Protein AF-A0A3M1Q5S5-F1 (afdb_monomer_lite)

Radius of gyration: 23.35 Å; chains: 1; bounding box: 56×39×76 Å

Secondary structure (DSSP, 8-state):
------------------------------HHHHHHHHHHHHHHHHHHHHHHHHHHHHHHHHHHHT-HHHHHHHHHHHHHHHHHHHHHHHHHHHHHHHHHHHHHHHHHHHHHHH-SPPPPHHHHHHHHHHHHHHHHHHHHHHHHHHHHHHHHHTTT--SHHHHHHHHHHHHHHHHHHHHHHHHHHHHHHHHHHHHHHT------

Structure (mmCIF, N/CA/C/O backbone):
data_AF-A0A3M1Q5S5-F1
#
_entry.id   AF-A0A3M1Q5S5-F1
#
loop_
_atom_site.group_PDB
_atom_site.id
_atom_site.type_symbol
_atom_site.label_atom_id
_atom_site.label_alt_id
_atom_site.label_comp_id
_atom_site.label_asym_id
_atom_site.label_entity_id
_atom_site.label_seq_id
_atom_site.pdbx_PDB_ins_code
_atom_site.Cartn_x
_atom_site.Cartn_y
_atom_site.Cartn_z
_atom_site.occupancy
_atom_site.B_iso_or_equiv
_atom_site.auth_seq_id
_atom_site.auth_comp_id
_atom_site.auth_asym_id
_atom_site.auth_atom_id
_atom_site.pdbx_PDB_model_num
ATOM 1 N N . MET A 1 1 ? 27.192 18.415 33.481 1.00 43.31 1 MET A N 1
ATOM 2 C CA . MET A 1 1 ? 26.123 18.750 32.516 1.00 43.31 1 MET A CA 1
ATOM 3 C C . MET A 1 1 ? 26.363 17.913 31.273 1.00 43.31 1 MET A C 1
ATOM 5 O O . MET A 1 1 ? 27.259 18.206 30.498 1.00 43.31 1 MET A O 1
ATOM 9 N N . ASN A 1 2 ? 25.631 16.804 31.194 1.00 36.41 2 ASN A N 1
ATOM 10 C CA . ASN A 1 2 ? 25.639 15.807 30.116 1.00 36.41 2 ASN A CA 1
ATOM 11 C C . ASN A 1 2 ? 24.568 16.258 29.087 1.00 36.41 2 ASN A C 1
ATOM 13 O O . ASN A 1 2 ? 23.608 16.900 29.499 1.00 36.41 2 ASN A O 1
ATOM 17 N N . ARG A 1 3 ? 24.595 15.980 27.779 1.00 43.03 3 ARG A N 1
ATOM 18 C CA . ARG A 1 3 ? 24.809 14.700 27.091 1.00 43.03 3 ARG A CA 1
ATOM 19 C C . ARG A 1 3 ? 25.170 14.964 25.618 1.00 43.03 3 ARG A C 1
ATOM 21 O O . ARG A 1 3 ? 24.458 15.693 24.936 1.00 43.03 3 ARG A O 1
ATOM 28 N N . VAL A 1 4 ? 26.227 14.315 25.134 1.00 43.91 4 VAL A N 1
ATOM 29 C CA . VAL A 1 4 ? 26.505 14.107 23.705 1.00 43.91 4 VAL A CA 1
ATOM 30 C C . VAL A 1 4 ? 25.703 12.875 23.281 1.00 43.91 4 VAL A C 1
ATOM 32 O O . VAL A 1 4 ? 25.905 11.793 23.830 1.00 43.91 4 VAL A O 1
ATOM 35 N N . ALA A 1 5 ? 24.746 13.040 22.368 1.00 47.03 5 ALA A N 1
ATOM 36 C CA . ALA A 1 5 ? 23.944 11.945 21.831 1.00 47.03 5 ALA A CA 1
ATOM 37 C C . ALA A 1 5 ? 24.739 11.225 20.733 1.00 47.03 5 ALA A C 1
ATOM 39 O O . ALA A 1 5 ? 24.749 11.635 19.575 1.00 47.03 5 ALA A O 1
ATOM 40 N N . GLY A 1 6 ? 25.447 10.168 21.132 1.00 39.47 6 GLY A N 1
ATOM 41 C CA . GLY A 1 6 ? 26.058 9.210 20.219 1.00 39.47 6 GLY A CA 1
ATOM 42 C C . GLY A 1 6 ? 24.984 8.351 19.558 1.00 39.47 6 GLY A C 1
ATOM 43 O O . GLY A 1 6 ? 24.231 7.652 20.234 1.00 39.47 6 GLY A O 1
ATOM 44 N N . ILE A 1 7 ? 24.920 8.416 18.231 1.00 48.62 7 ILE A N 1
ATOM 45 C CA . ILE A 1 7 ? 24.102 7.542 17.393 1.00 48.62 7 ILE A CA 1
ATOM 46 C C . ILE A 1 7 ? 24.790 6.173 17.353 1.00 48.62 7 ILE A C 1
ATOM 48 O O . ILE A 1 7 ? 25.788 5.975 16.664 1.00 48.62 7 ILE A O 1
ATOM 52 N N . LEU A 1 8 ? 24.260 5.236 18.134 1.00 39.97 8 LEU A N 1
ATOM 53 C CA . LEU A 1 8 ? 24.602 3.817 18.097 1.00 39.97 8 LEU A CA 1
ATOM 54 C C . LEU A 1 8 ? 23.794 3.157 16.970 1.00 39.97 8 LEU A C 1
ATOM 56 O O . LEU A 1 8 ? 22.654 2.744 17.161 1.00 39.97 8 LEU A O 1
ATOM 60 N N . PHE A 1 9 ? 24.388 3.081 15.779 1.00 41.06 9 PHE A N 1
ATOM 61 C CA . PHE A 1 9 ? 23.931 2.197 14.706 1.00 41.06 9 PHE A CA 1
ATOM 62 C C . PHE A 1 9 ? 24.492 0.797 14.994 1.00 41.06 9 PHE A C 1
ATOM 64 O O . PHE A 1 9 ? 25.661 0.514 14.734 1.00 41.06 9 PHE A O 1
ATOM 71 N N . LEU A 1 10 ? 23.678 -0.071 15.595 1.00 43.38 10 LEU A N 1
ATOM 72 C CA . LEU A 1 10 ? 24.025 -1.476 15.800 1.00 43.38 10 LEU A CA 1
ATOM 73 C C . LEU A 1 10 ? 23.895 -2.220 14.466 1.00 43.38 10 LEU A C 1
ATOM 75 O O . LEU A 1 10 ? 22.801 -2.506 13.987 1.00 43.38 10 LEU A O 1
ATOM 79 N N . ALA A 1 11 ? 25.048 -2.502 13.865 1.00 42.66 11 ALA A N 1
ATOM 80 C CA . ALA A 1 11 ? 25.201 -3.403 12.738 1.00 42.66 11 ALA A CA 1
ATOM 81 C C . ALA A 1 11 ? 24.983 -4.852 13.203 1.00 42.66 11 ALA A C 1
ATOM 83 O O . ALA A 1 11 ? 25.779 -5.391 13.970 1.00 42.66 11 ALA A O 1
ATOM 84 N N . ALA A 1 12 ? 23.921 -5.490 12.715 1.00 40.59 12 ALA A N 1
ATOM 85 C CA . ALA A 1 12 ? 23.757 -6.936 12.790 1.00 40.59 12 ALA A CA 1
ATOM 86 C C . ALA A 1 12 ? 24.280 -7.553 11.485 1.00 40.59 12 ALA A C 1
ATOM 88 O O . ALA A 1 12 ? 23.574 -7.655 10.483 1.00 40.59 12 ALA A O 1
ATOM 89 N N . SER A 1 13 ? 25.560 -7.917 11.497 1.00 41.81 13 SER A N 1
ATOM 90 C CA . SER A 1 13 ? 26.214 -8.682 10.438 1.00 41.81 13 SER A CA 1
ATOM 91 C C . SER A 1 13 ? 25.803 -10.151 10.542 1.00 41.81 13 SER A C 1
ATOM 93 O O . SER A 1 13 ? 26.341 -10.885 11.368 1.00 41.81 13 SER A O 1
ATOM 95 N N . ALA A 1 14 ? 24.870 -10.592 9.699 1.00 43.81 14 ALA A N 1
ATOM 96 C CA . ALA A 1 14 ? 24.623 -12.013 9.475 1.00 43.81 14 ALA A CA 1
ATOM 97 C C . ALA A 1 14 ? 25.415 -12.477 8.244 1.00 43.81 14 ALA A C 1
ATOM 99 O O . ALA A 1 14 ? 25.176 -12.045 7.116 1.00 43.81 14 ALA A O 1
ATOM 100 N N . LEU A 1 15 ? 26.398 -13.338 8.503 1.00 41.81 15 LEU A 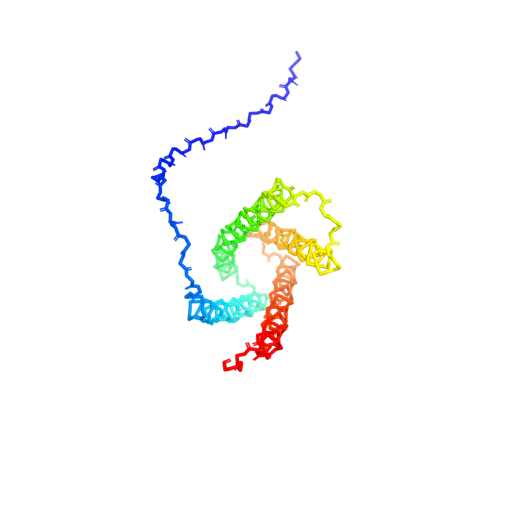N 1
ATOM 101 C CA . LEU A 1 15 ? 27.203 -14.066 7.529 1.00 41.81 15 LEU A CA 1
ATOM 102 C C . LEU A 1 15 ? 26.309 -14.986 6.686 1.00 41.81 15 LEU A C 1
ATOM 104 O O . LEU A 1 15 ? 25.840 -16.011 7.172 1.00 41.81 15 LEU A O 1
ATOM 108 N N . LEU A 1 16 ? 26.126 -14.651 5.409 1.00 38.09 16 LEU A N 1
ATOM 109 C CA . LEU A 1 16 ? 25.663 -15.588 4.387 1.00 38.09 16 LEU A CA 1
ATOM 110 C C . LEU A 1 16 ? 26.763 -15.741 3.338 1.00 38.09 16 LEU A C 1
ATOM 112 O O . LEU A 1 16 ? 26.861 -14.992 2.367 1.00 38.09 16 LEU A O 1
ATOM 116 N N . THR A 1 17 ? 27.621 -16.726 3.583 1.00 46.66 17 THR A N 1
ATOM 117 C CA . THR A 1 17 ? 28.567 -17.275 2.614 1.00 46.66 17 THR A CA 1
ATOM 118 C C . THR A 1 17 ? 27.771 -17.971 1.511 1.00 46.66 17 THR A C 1
ATOM 120 O O . THR A 1 17 ? 27.308 -19.095 1.684 1.00 46.66 17 THR A O 1
ATOM 123 N N . GLY A 1 18 ? 27.577 -17.289 0.383 1.00 35.19 18 GLY A N 1
ATOM 124 C CA . GLY A 1 18 ? 26.966 -17.852 -0.820 1.00 35.19 18 GLY A CA 1
ATOM 125 C C . GLY A 1 18 ? 28.029 -18.271 -1.832 1.00 35.19 18 GLY A C 1
ATOM 126 O O . GLY A 1 18 ? 28.827 -17.444 -2.271 1.00 35.19 18 GLY A O 1
ATOM 127 N N . CYS A 1 19 ? 28.030 -19.553 -2.201 1.00 34.69 19 CYS A N 1
ATOM 128 C CA . CYS A 1 19 ? 28.827 -20.111 -3.290 1.00 34.69 19 CYS A CA 1
ATOM 129 C C . CYS A 1 19 ? 28.591 -19.337 -4.597 1.00 34.69 19 CYS A C 1
ATOM 131 O O . CYS A 1 19 ? 27.457 -19.199 -5.054 1.00 34.69 19 CYS A O 1
ATOM 133 N N . ALA A 1 20 ? 29.671 -18.870 -5.222 1.00 36.00 20 ALA A N 1
ATOM 134 C CA . ALA A 1 20 ? 29.634 -18.338 -6.575 1.00 36.00 20 ALA A CA 1
ATOM 135 C C . ALA A 1 20 ? 29.490 -19.503 -7.565 1.00 36.00 20 ALA A C 1
ATOM 137 O O . ALA A 1 20 ? 30.464 -20.183 -7.879 1.00 36.00 20 ALA A O 1
ATOM 138 N N . ILE A 1 21 ? 28.270 -19.735 -8.048 1.00 40.09 21 ILE A N 1
ATOM 139 C CA . ILE A 1 21 ? 28.027 -20.562 -9.231 1.00 40.09 21 ILE A CA 1
ATOM 140 C C . ILE A 1 21 ? 28.079 -19.621 -10.433 1.00 40.09 21 ILE A C 1
ATOM 142 O O . ILE A 1 21 ? 27.232 -18.743 -10.597 1.00 40.09 21 ILE A O 1
ATOM 146 N N . THR A 1 22 ? 29.103 -19.779 -11.265 1.00 39.88 22 THR A N 1
ATOM 147 C CA . THR A 1 22 ? 29.168 -19.161 -12.589 1.00 39.88 22 THR A CA 1
ATOM 148 C C . THR A 1 22 ? 28.189 -19.891 -13.504 1.00 39.88 22 THR A C 1
ATOM 150 O O . THR A 1 22 ? 28.476 -20.995 -13.961 1.00 39.88 22 THR A O 1
ATOM 153 N N . ILE A 1 23 ? 27.024 -19.293 -13.748 1.00 41.78 23 ILE A N 1
ATOM 154 C CA . ILE A 1 23 ? 26.078 -19.768 -14.760 1.00 41.78 23 ILE A CA 1
ATOM 155 C C . ILE A 1 23 ? 26.438 -19.067 -16.068 1.00 41.78 23 ILE A C 1
ATOM 157 O O . ILE A 1 23 ? 26.310 -17.850 -16.186 1.00 41.78 23 ILE A O 1
ATOM 161 N N . ALA A 1 24 ? 26.962 -19.849 -17.009 1.00 35.88 24 ALA A N 1
ATOM 162 C CA . ALA A 1 24 ? 27.119 -19.454 -18.398 1.00 35.88 24 ALA A CA 1
ATOM 163 C C . ALA A 1 24 ? 25.737 -19.263 -19.045 1.00 35.88 24 ALA A C 1
ATOM 165 O O . ALA A 1 24 ? 24.793 -19.985 -18.718 1.00 35.88 24 ALA A O 1
ATOM 166 N N . ASP A 1 25 ? 25.649 -18.283 -19.944 1.00 41.69 25 ASP A N 1
ATOM 167 C CA . ASP A 1 25 ? 24.451 -17.881 -20.679 1.00 41.69 25 ASP A CA 1
ATOM 168 C C . ASP A 1 25 ? 23.688 -19.074 -21.280 1.00 41.69 25 ASP A C 1
ATOM 170 O O . ASP A 1 25 ? 24.174 -19.759 -22.183 1.00 41.69 25 ASP A O 1
ATOM 174 N N . ALA A 1 26 ? 22.462 -19.290 -20.796 1.00 33.94 26 ALA A N 1
ATOM 175 C CA . ALA A 1 26 ? 21.479 -20.184 -21.397 1.00 33.94 26 ALA A CA 1
ATOM 176 C C . ALA A 1 26 ? 20.340 -19.345 -22.013 1.00 33.94 26 ALA A C 1
ATOM 178 O O . ALA A 1 26 ? 19.840 -18.423 -21.361 1.00 33.94 26 ALA A O 1
ATOM 179 N N . PRO A 1 27 ? 19.903 -19.630 -23.253 1.00 37.78 27 PRO A N 1
ATOM 180 C CA . PRO A 1 27 ? 18.876 -18.841 -23.925 1.00 37.78 27 PRO A CA 1
ATOM 181 C C . PRO A 1 27 ? 17.486 -19.038 -23.294 1.00 37.78 27 PRO A C 1
ATOM 183 O O . PRO A 1 27 ? 17.039 -20.164 -23.089 1.00 37.78 27 PRO A O 1
ATOM 186 N N . ARG A 1 28 ? 16.815 -17.907 -23.021 1.00 49.09 28 ARG A N 1
ATOM 187 C CA . ARG A 1 28 ? 15.363 -17.685 -22.818 1.00 49.09 28 ARG A CA 1
ATOM 188 C C . ARG A 1 28 ? 14.517 -18.933 -22.491 1.00 49.09 28 ARG A C 1
ATOM 190 O O . ARG A 1 28 ? 13.855 -19.497 -23.356 1.00 49.09 28 ARG A O 1
ATOM 197 N N . ALA A 1 29 ? 14.431 -19.253 -21.200 1.00 39.62 29 ALA A N 1
ATOM 198 C CA . ALA A 1 29 ? 13.385 -20.093 -20.600 1.00 39.62 29 ALA A CA 1
ATOM 199 C C . ALA A 1 29 ? 12.505 -19.281 -19.614 1.00 39.62 29 ALA A C 1
ATOM 201 O O . ALA A 1 29 ? 12.125 -19.779 -18.556 1.00 39.62 29 ALA A O 1
ATOM 202 N N . GLY A 1 30 ? 12.236 -18.004 -19.931 1.00 40.41 30 GLY A N 1
ATOM 203 C CA . GLY A 1 30 ? 11.529 -17.049 -19.055 1.00 40.41 30 GLY A CA 1
ATOM 204 C C . GLY A 1 30 ? 9.997 -17.062 -19.151 1.00 40.41 30 GLY A C 1
ATOM 205 O O . GLY A 1 30 ? 9.322 -16.688 -18.200 1.00 40.41 30 GLY A O 1
ATOM 206 N N . ASP A 1 31 ? 9.418 -17.572 -20.242 1.00 51.03 31 ASP A N 1
ATOM 207 C CA . ASP A 1 31 ? 7.994 -17.335 -20.545 1.00 51.03 31 ASP A CA 1
ATOM 208 C C . ASP A 1 31 ? 6.998 -18.043 -19.604 1.00 51.03 31 ASP A C 1
ATOM 210 O O . ASP A 1 31 ? 5.881 -17.571 -19.416 1.00 51.03 31 ASP A O 1
ATOM 214 N N . GLY A 1 32 ? 7.363 -19.182 -19.006 1.00 39.12 32 GLY A N 1
ATOM 215 C CA . GLY A 1 32 ? 6.438 -19.959 -18.169 1.00 39.12 32 GLY A CA 1
ATOM 216 C C . GLY A 1 32 ? 6.407 -19.535 -16.699 1.00 39.12 32 GLY A C 1
ATOM 217 O O . GLY A 1 32 ? 5.357 -19.598 -16.066 1.00 39.12 32 GLY A O 1
ATOM 218 N N . ARG A 1 33 ? 7.552 -19.112 -16.147 1.00 43.44 33 ARG A N 1
ATOM 219 C CA . ARG A 1 33 ? 7.674 -18.757 -14.722 1.00 43.44 33 ARG A CA 1
ATOM 220 C C . ARG A 1 33 ? 7.099 -17.373 -14.435 1.00 43.44 33 ARG A C 1
ATOM 222 O O . ARG A 1 33 ? 6.275 -17.274 -13.537 1.00 43.44 33 ARG A O 1
ATOM 229 N N . GLU A 1 34 ? 7.400 -16.378 -15.271 1.00 48.62 34 GLU A N 1
ATOM 230 C CA . GLU A 1 34 ? 6.858 -15.012 -15.143 1.00 48.62 34 GLU A CA 1
ATOM 231 C C . GLU A 1 34 ? 5.323 -14.965 -15.221 1.00 48.62 34 GLU A C 1
ATOM 233 O O . GLU A 1 34 ? 4.682 -14.151 -14.562 1.00 48.62 34 GLU A O 1
ATOM 238 N N . VAL A 1 35 ? 4.705 -15.847 -16.019 1.00 47.41 35 VAL A N 1
ATOM 239 C CA . VAL A 1 35 ? 3.239 -15.931 -16.145 1.00 47.41 35 VAL A CA 1
ATOM 240 C C . VAL A 1 35 ? 2.604 -16.542 -14.895 1.00 47.41 35 VAL A C 1
ATOM 242 O O . VAL A 1 35 ? 1.522 -16.117 -14.493 1.00 47.41 35 VAL A O 1
ATOM 245 N N . VAL A 1 36 ? 3.253 -17.535 -14.281 1.00 47.69 36 VAL A N 1
ATOM 246 C CA . VAL A 1 36 ? 2.768 -18.160 -13.042 1.00 47.69 36 VAL A CA 1
ATOM 247 C C . VAL A 1 36 ? 2.931 -17.206 -11.858 1.00 47.69 36 VAL A C 1
ATOM 249 O O . VAL A 1 36 ? 1.996 -17.105 -11.064 1.00 47.69 36 VAL A O 1
ATOM 252 N N . GLU A 1 37 ? 4.049 -16.480 -11.779 1.00 55.84 37 GLU A N 1
ATOM 253 C CA . GLU A 1 37 ? 4.326 -15.451 -10.760 1.00 55.84 37 GLU A CA 1
ATOM 254 C C . GLU A 1 37 ? 3.273 -14.329 -10.828 1.00 55.84 37 GLU A C 1
ATOM 256 O O . GLU A 1 37 ? 2.536 -14.122 -9.866 1.00 55.84 37 GLU A O 1
ATOM 261 N N . ASN A 1 38 ? 3.014 -13.790 -12.028 1.00 57.41 38 ASN A N 1
ATOM 262 C CA . ASN A 1 38 ? 1.962 -12.790 -12.276 1.00 57.41 38 ASN A CA 1
ATOM 263 C C . ASN A 1 38 ? 0.538 -13.238 -11.882 1.00 57.41 38 ASN A C 1
ATOM 265 O O . ASN A 1 38 ? -0.331 -12.417 -11.580 1.00 57.41 38 ASN A O 1
ATOM 269 N N . ILE A 1 39 ? 0.225 -14.536 -11.982 1.00 39.53 39 ILE A N 1
ATOM 270 C CA . ILE A 1 39 ? -1.095 -15.063 -11.590 1.00 39.53 39 ILE A CA 1
ATOM 271 C C . ILE A 1 39 ? -1.211 -15.156 -10.066 1.00 39.53 39 ILE A C 1
ATOM 273 O O . ILE A 1 39 ? -2.309 -14.949 -9.543 1.00 39.53 39 ILE A O 1
ATOM 277 N N . HIS A 1 40 ? -0.114 -15.476 -9.376 1.00 51.66 40 HIS A N 1
ATOM 278 C CA . HIS A 1 40 ? -0.086 -15.548 -7.917 1.00 51.66 40 HIS A CA 1
ATOM 279 C C . HIS A 1 40 ? -0.185 -14.146 -7.313 1.00 51.66 40 HIS A C 1
ATOM 281 O O . HIS A 1 40 ? -1.120 -13.913 -6.554 1.00 51.66 40 HIS A O 1
ATOM 287 N N . GLU A 1 41 ? 0.622 -13.193 -7.786 1.00 62.81 41 GLU A N 1
ATOM 288 C CA . GLU A 1 41 ? 0.581 -11.783 -7.356 1.00 62.81 41 GLU A CA 1
ATOM 289 C C . GLU A 1 41 ? -0.835 -11.194 -7.479 1.00 62.81 41 GLU A C 1
ATOM 291 O O . GLU A 1 41 ? -1.438 -10.753 -6.508 1.00 62.81 41 GLU A O 1
ATOM 296 N N . ARG A 1 42 ? -1.485 -11.344 -8.642 1.00 59.69 42 ARG A N 1
ATOM 297 C CA . ARG A 1 42 ? -2.861 -10.842 -8.843 1.00 59.69 42 ARG A CA 1
ATOM 298 C C . ARG A 1 42 ? -3.910 -11.481 -7.945 1.00 59.69 42 ARG A C 1
ATOM 300 O O . ARG A 1 42 ? -4.970 -10.883 -7.713 1.00 59.69 42 ARG A O 1
ATOM 307 N N . ARG A 1 43 ? -3.707 -12.750 -7.586 1.00 56.34 43 ARG A N 1
ATOM 308 C CA . ARG A 1 43 ? -4.624 -13.477 -6.710 1.00 56.34 43 ARG A CA 1
ATOM 309 C C . ARG A 1 43 ? -4.462 -12.962 -5.287 1.00 56.34 43 ARG A C 1
ATOM 311 O O . ARG A 1 43 ? -5.487 -12.755 -4.637 1.00 56.34 43 ARG A O 1
ATOM 318 N N . ASP A 1 44 ? -3.233 -12.713 -4.866 1.00 73.12 44 ASP A N 1
ATOM 319 C CA . ASP A 1 44 ? -2.898 -12.195 -3.545 1.00 73.12 44 ASP A CA 1
ATOM 320 C C . ASP A 1 44 ? -3.412 -10.749 -3.379 1.00 73.12 44 ASP A C 1
ATOM 322 O O . ASP A 1 44 ? -4.199 -10.509 -2.461 1.00 73.12 44 ASP A O 1
ATOM 326 N N . ASP A 1 45 ? -3.242 -9.868 -4.378 1.00 76.12 45 ASP A N 1
ATOM 327 C CA . ASP A 1 45 ? -3.817 -8.503 -4.377 1.00 76.12 45 ASP A CA 1
ATOM 328 C C . ASP A 1 45 ? -5.342 -8.493 -4.147 1.00 76.12 45 ASP A C 1
ATOM 330 O O . ASP A 1 45 ? -5.930 -7.635 -3.474 1.00 76.12 45 ASP A O 1
ATOM 334 N N . ALA A 1 46 ? -6.044 -9.449 -4.768 1.00 82.44 46 ALA A N 1
ATOM 335 C CA . ALA A 1 46 ? -7.491 -9.563 -4.634 1.00 82.44 46 ALA A CA 1
ATOM 336 C C . ALA A 1 46 ? -7.889 -10.010 -3.219 1.00 82.44 46 ALA A C 1
ATOM 338 O O . ALA A 1 46 ? -8.918 -9.555 -2.701 1.00 82.44 46 ALA A O 1
ATOM 339 N N . TRP A 1 47 ? -7.083 -10.874 -2.598 1.00 86.56 47 TRP A N 1
ATOM 340 C CA . TRP A 1 47 ? -7.253 -11.282 -1.208 1.00 86.56 47 TRP A CA 1
ATOM 341 C C . TRP A 1 47 ? -6.993 -10.130 -0.242 1.00 86.56 47 TRP A C 1
ATOM 343 O O . TRP A 1 47 ? -7.796 -9.954 0.681 1.00 86.56 47 TRP A O 1
ATOM 353 N N . ASP A 1 48 ? -5.974 -9.304 -0.473 1.00 89.06 48 ASP A N 1
ATOM 354 C CA . ASP A 1 48 ? -5.672 -8.150 0.379 1.00 89.06 48 ASP A CA 1
ATOM 355 C C . ASP A 1 48 ? -6.771 -7.096 0.340 1.00 89.06 48 ASP A C 1
ATOM 357 O O . ASP A 1 48 ? -7.289 -6.683 1.384 1.00 89.06 48 ASP A O 1
ATOM 361 N N . ILE A 1 49 ? -7.255 -6.747 -0.855 1.00 91.94 49 ILE A N 1
ATOM 362 C CA . ILE A 1 49 ? -8.402 -5.844 -0.992 1.00 91.94 49 ILE A CA 1
ATOM 363 C C . ILE A 1 49 ? -9.629 -6.423 -0.271 1.00 91.94 49 ILE A C 1
ATOM 365 O O . ILE A 1 49 ? -10.325 -5.698 0.452 1.00 91.94 49 ILE A O 1
ATOM 369 N N . ALA A 1 50 ? -9.923 -7.715 -0.448 1.00 94.31 50 ALA A N 1
ATOM 370 C CA . ALA A 1 50 ? -11.057 -8.365 0.210 1.00 94.31 50 ALA A CA 1
ATOM 371 C C . ALA A 1 50 ? -10.917 -8.351 1.742 1.00 94.31 50 ALA A C 1
ATOM 373 O O . ALA A 1 50 ? -11.887 -8.056 2.453 1.00 94.31 50 ALA A O 1
ATOM 374 N N . ARG A 1 51 ? -9.709 -8.601 2.255 1.00 94.50 51 ARG A N 1
ATOM 375 C CA . ARG A 1 51 ? -9.386 -8.546 3.682 1.00 94.50 51 ARG A CA 1
ATOM 376 C C . ARG A 1 51 ? -9.567 -7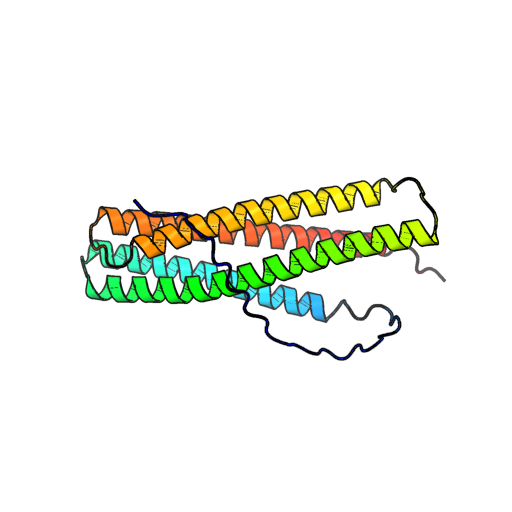.140 4.245 1.00 94.50 51 ARG A C 1
ATOM 378 O O . ARG A 1 51 ? -10.240 -6.986 5.263 1.00 94.50 51 ARG A O 1
ATOM 385 N N . LEU A 1 52 ? -9.083 -6.107 3.560 1.00 95.62 52 LEU A N 1
ATOM 386 C CA . LEU A 1 52 ? -9.284 -4.715 3.972 1.00 95.62 52 LEU A CA 1
ATOM 387 C C . LEU A 1 52 ? -10.771 -4.319 3.986 1.00 95.62 52 LEU A C 1
ATOM 389 O O . LEU A 1 52 ? -11.226 -3.646 4.915 1.00 95.62 52 LEU A O 1
ATOM 393 N N . HIS A 1 53 ? -11.574 -4.779 3.015 1.00 97.50 53 HIS A N 1
ATOM 394 C CA . HIS A 1 53 ? -13.033 -4.576 3.046 1.00 97.50 53 HIS A CA 1
ATOM 395 C C . HIS A 1 53 ? -13.688 -5.250 4.251 1.00 97.50 53 HIS A C 1
ATOM 397 O O . HIS A 1 53 ? -14.585 -4.657 4.861 1.00 97.50 53 HIS A O 1
ATOM 403 N N . ARG A 1 54 ? -13.237 -6.456 4.617 1.00 97.44 54 ARG A N 1
ATOM 404 C CA . ARG A 1 54 ? -13.703 -7.160 5.819 1.00 97.44 54 ARG A CA 1
ATOM 405 C C . ARG A 1 54 ? -13.368 -6.371 7.086 1.00 97.44 54 ARG A C 1
ATOM 407 O O . ARG A 1 54 ? -14.290 -6.087 7.852 1.00 97.44 54 ARG A O 1
ATOM 414 N N . ILE A 1 55 ? -12.113 -5.945 7.251 1.00 97.31 55 ILE A N 1
ATOM 415 C CA . ILE A 1 55 ? -11.655 -5.114 8.382 1.00 97.31 55 ILE A CA 1
ATOM 416 C C . ILE A 1 55 ? -12.504 -3.844 8.486 1.00 97.31 55 ILE A C 1
ATOM 418 O O . ILE A 1 55 ? -13.043 -3.516 9.547 1.00 97.31 55 ILE A O 1
ATOM 422 N N . ARG A 1 56 ? -12.721 -3.152 7.362 1.00 97.88 56 ARG A N 1
ATOM 423 C CA . ARG A 1 56 ? -13.585 -1.966 7.309 1.00 97.88 56 ARG A CA 1
ATOM 424 C C . ARG A 1 56 ? -15.012 -2.268 7.770 1.00 97.88 56 ARG A C 1
ATOM 426 O O . ARG A 1 56 ? -15.605 -1.476 8.507 1.00 97.88 56 ARG A O 1
ATOM 433 N N . GLY A 1 57 ? -15.581 -3.387 7.324 1.00 97.81 57 GLY A N 1
ATOM 434 C CA . GLY A 1 57 ? -16.908 -3.843 7.733 1.00 97.81 57 GLY A CA 1
ATOM 435 C C . GLY A 1 57 ? -16.988 -4.113 9.237 1.00 97.81 57 GLY A C 1
ATOM 436 O O . GLY A 1 57 ? -17.913 -3.639 9.898 1.00 97.81 57 GLY A O 1
ATOM 437 N N . GLN A 1 58 ? -15.988 -4.796 9.796 1.00 97.50 58 GLN A N 1
ATOM 438 C CA . GLN A 1 58 ? -15.903 -5.074 11.229 1.00 97.50 58 GLN A CA 1
ATOM 439 C C . GLN A 1 58 ? -15.758 -3.786 12.054 1.00 97.50 58 GLN A C 1
ATOM 441 O O . GLN A 1 58 ? -16.447 -3.651 13.063 1.00 97.50 58 GLN A O 1
ATOM 446 N N . LEU A 1 59 ? -14.954 -2.809 11.611 1.00 97.31 59 LEU A N 1
ATOM 447 C CA . LEU A 1 59 ? -14.839 -1.500 12.270 1.00 97.31 59 LEU A CA 1
ATOM 448 C C . LEU A 1 59 ? -16.175 -0.747 12.290 1.00 97.31 59 LEU A C 1
ATOM 450 O O . LEU A 1 59 ? -16.537 -0.153 13.305 1.00 97.31 59 LEU A O 1
ATOM 454 N N . ARG A 1 60 ? -16.935 -0.777 11.187 1.00 97.56 60 ARG A N 1
ATOM 455 C CA . ARG A 1 60 ? -18.278 -0.170 11.125 1.00 97.56 60 ARG A CA 1
ATOM 456 C C . ARG A 1 60 ? -19.262 -0.870 12.060 1.00 97.56 60 ARG A C 1
ATOM 458 O O . ARG A 1 60 ? -20.036 -0.192 12.730 1.00 97.56 60 ARG A O 1
ATOM 465 N N . ALA A 1 61 ? -19.204 -2.198 12.137 1.00 96.38 61 ALA A N 1
ATOM 466 C CA . ALA A 1 61 ? -20.019 -2.969 13.068 1.00 96.38 61 ALA A CA 1
ATOM 467 C C . ALA A 1 61 ? -19.665 -2.640 14.529 1.00 96.38 61 ALA A C 1
ATOM 469 O O . ALA A 1 61 ? -20.561 -2.323 15.305 1.00 96.38 61 ALA A O 1
ATOM 470 N N . ALA A 1 62 ? -18.374 -2.622 14.881 1.00 95.06 62 ALA A N 1
ATOM 471 C CA . ALA A 1 62 ? -17.898 -2.263 16.219 1.00 95.06 62 ALA A CA 1
ATOM 472 C C . ALA A 1 62 ? -18.254 -0.814 16.594 1.00 95.06 62 ALA A C 1
ATOM 474 O O . ALA A 1 62 ? -18.614 -0.535 17.736 1.00 95.06 62 ALA A O 1
ATOM 475 N N . LEU A 1 63 ? -18.222 0.111 15.627 1.00 95.00 63 LEU A N 1
ATOM 476 C CA . LEU A 1 63 ? -18.679 1.486 15.823 1.00 95.00 63 LEU A CA 1
ATOM 477 C C . LEU A 1 63 ? -20.172 1.555 16.176 1.00 95.00 63 LEU A C 1
ATOM 479 O O . LEU A 1 63 ? -20.560 2.359 17.024 1.00 95.00 63 LEU A O 1
ATOM 483 N N . ALA A 1 64 ? -21.000 0.744 15.513 1.00 96.56 64 ALA A N 1
ATOM 484 C CA . ALA A 1 64 ? -22.439 0.702 15.746 1.00 96.56 64 ALA A CA 1
ATOM 485 C C . ALA A 1 64 ? -22.784 0.040 17.089 1.00 96.56 64 ALA A C 1
ATOM 487 O O . ALA A 1 64 ? -23.620 0.561 17.824 1.00 96.56 64 ALA A O 1
ATOM 488 N N . SER A 1 65 ? -22.114 -1.067 17.431 1.00 95.50 65 SER A N 1
ATOM 489 C CA . SER A 1 65 ? -22.370 -1.827 18.660 1.00 95.50 65 SER A CA 1
ATOM 490 C C . SER A 1 65 ? -21.632 -1.303 19.896 1.00 95.50 65 SER A C 1
ATOM 492 O O . SER A 1 65 ? -21.967 -1.705 21.005 1.00 95.50 65 SER A O 1
ATOM 494 N N . ARG A 1 66 ? -20.642 -0.412 19.728 1.00 92.88 66 ARG A N 1
ATOM 495 C CA . ARG A 1 66 ? -19.727 0.064 20.790 1.00 92.88 66 ARG A CA 1
ATOM 496 C C . ARG A 1 66 ? -18.984 -1.072 21.510 1.00 92.88 66 ARG A C 1
ATOM 498 O O . ARG A 1 66 ? -18.680 -0.971 22.695 1.00 92.88 66 ARG A O 1
ATOM 505 N N . ASP A 1 67 ? -18.684 -2.143 20.787 1.00 94.06 67 ASP A N 1
ATOM 506 C CA . ASP A 1 67 ? -18.045 -3.342 21.329 1.00 94.06 67 ASP A CA 1
ATOM 507 C C . ASP A 1 67 ? -16.516 -3.186 21.378 1.00 94.06 67 ASP A C 1
ATOM 509 O O . ASP A 1 67 ? -15.824 -3.274 20.360 1.00 94.06 67 ASP A O 1
ATOM 513 N N . ALA A 1 68 ? -15.990 -2.931 22.578 1.00 91.62 68 ALA A N 1
ATOM 514 C CA . ALA A 1 68 ? -14.559 -2.740 22.805 1.00 91.62 68 ALA A CA 1
ATOM 515 C C . ALA A 1 68 ? -13.745 -4.038 22.657 1.00 91.62 68 ALA A C 1
ATOM 517 O O . ALA A 1 68 ? -12.607 -3.985 22.192 1.00 91.62 68 ALA A O 1
ATOM 518 N N . ALA A 1 69 ? -14.316 -5.197 23.004 1.00 93.25 69 ALA A N 1
ATOM 519 C CA . ALA A 1 69 ? -13.628 -6.481 22.876 1.00 93.25 69 ALA A CA 1
ATOM 520 C C . ALA A 1 69 ? -13.446 -6.844 21.398 1.00 93.25 69 ALA A C 1
ATOM 522 O O . ALA A 1 69 ? -12.351 -7.202 20.960 1.00 93.25 69 ALA A O 1
ATOM 523 N N . ARG A 1 70 ? -14.499 -6.646 20.597 1.00 94.50 70 ARG A N 1
ATOM 524 C CA . ARG A 1 70 ? -14.422 -6.794 19.142 1.00 94.50 70 ARG A CA 1
ATOM 525 C C . ARG A 1 70 ? -13.419 -5.828 18.524 1.00 94.50 70 ARG A C 1
ATOM 527 O O . ARG A 1 70 ? -12.716 -6.207 17.594 1.00 94.50 70 ARG A O 1
ATOM 534 N N . LEU A 1 71 ? -13.337 -4.600 19.029 1.00 95.38 71 LEU A N 1
ATOM 535 C CA . LEU A 1 71 ? -12.372 -3.620 18.543 1.00 95.38 71 LEU A CA 1
ATOM 536 C C . LEU A 1 71 ? -10.921 -4.059 18.783 1.00 95.38 71 LEU A C 1
ATOM 538 O O . LEU A 1 71 ? -10.111 -3.930 17.873 1.00 95.38 71 LEU A O 1
ATOM 542 N N . ALA A 1 72 ? -10.611 -4.635 19.946 1.00 95.00 72 ALA A N 1
ATOM 543 C CA . ALA A 1 72 ? -9.279 -5.172 20.231 1.00 95.00 72 ALA A CA 1
ATOM 544 C C . ALA A 1 72 ? -8.908 -6.337 19.294 1.00 95.00 72 ALA A C 1
ATOM 546 O O . ALA A 1 72 ? -7.783 -6.405 18.804 1.00 95.00 72 ALA A O 1
ATOM 547 N N . ALA A 1 73 ? -9.865 -7.219 18.982 1.00 96.50 73 ALA A N 1
ATOM 548 C CA . ALA A 1 73 ? -9.652 -8.291 18.009 1.00 96.50 73 ALA A CA 1
ATOM 549 C C . ALA A 1 73 ? -9.379 -7.745 16.594 1.00 96.50 73 ALA A C 1
ATOM 551 O O . ALA A 1 73 ? -8.502 -8.250 15.897 1.00 96.50 73 ALA A O 1
ATOM 552 N N . ILE A 1 74 ? -10.095 -6.690 16.184 1.00 96.75 74 ILE A N 1
ATOM 553 C CA . ILE A 1 74 ? -9.855 -6.010 14.903 1.00 96.75 74 ILE A CA 1
ATOM 554 C C . ILE A 1 74 ? -8.473 -5.345 14.889 1.00 96.75 74 ILE A C 1
ATOM 556 O O . ILE A 1 74 ? -7.765 -5.448 13.892 1.00 96.75 74 ILE A O 1
ATOM 560 N N . ASP A 1 75 ? -8.075 -4.686 15.980 1.00 96.62 75 ASP A N 1
ATOM 561 C CA . ASP A 1 75 ? -6.760 -4.044 16.093 1.00 96.62 75 ASP A CA 1
ATOM 562 C C . ASP A 1 75 ? -5.620 -5.067 15.945 1.00 96.62 75 ASP A C 1
ATOM 564 O O . ASP A 1 75 ? -4.633 -4.781 15.266 1.00 96.62 75 ASP A O 1
ATOM 568 N N . HIS A 1 76 ? -5.783 -6.273 16.498 1.00 95.75 76 HIS A N 1
ATOM 569 C CA . HIS A 1 76 ? -4.835 -7.374 16.310 1.00 95.75 76 HIS A CA 1
ATOM 570 C C . HIS A 1 76 ? -4.837 -7.919 14.870 1.00 95.75 76 HIS A C 1
ATOM 572 O O . HIS A 1 76 ? -3.782 -8.201 14.306 1.00 95.75 76 HIS A O 1
ATOM 578 N N . GLU A 1 77 ? -6.008 -8.031 14.230 1.00 95.56 77 GLU A N 1
ATOM 579 C CA . GLU A 1 77 ? -6.101 -8.435 12.819 1.00 95.56 77 GLU A CA 1
ATOM 580 C C . GLU A 1 77 ? -5.386 -7.438 11.889 1.00 95.56 77 GLU A C 1
ATOM 582 O O . GLU A 1 77 ? -4.710 -7.864 10.946 1.00 95.56 77 GLU A O 1
ATOM 587 N N . ILE A 1 78 ? -5.514 -6.133 12.168 1.00 94.94 78 ILE A N 1
ATOM 588 C CA . ILE A 1 78 ? -4.808 -5.056 11.459 1.00 94.94 78 ILE A CA 1
ATOM 589 C C . ILE A 1 78 ? -3.298 -5.189 11.659 1.00 94.94 78 ILE A C 1
ATOM 591 O O . ILE A 1 78 ? -2.562 -5.141 10.680 1.00 94.94 78 ILE A O 1
ATOM 595 N N . GLU A 1 79 ? -2.834 -5.395 12.891 1.00 94.06 79 GLU A N 1
ATOM 596 C CA . GLU A 1 79 ? -1.407 -5.564 13.198 1.00 94.06 79 GLU A CA 1
ATOM 597 C C . GLU A 1 79 ? -0.784 -6.730 12.427 1.00 94.06 79 GLU A C 1
ATOM 599 O O . GLU A 1 79 ? 0.259 -6.579 11.790 1.00 94.06 79 GLU A O 1
ATOM 604 N N . LEU A 1 80 ? -1.444 -7.892 12.451 1.00 92.69 80 LEU A N 1
ATOM 605 C CA . LEU A 1 80 ? -0.971 -9.084 11.751 1.00 92.69 80 LEU A CA 1
ATOM 606 C C . LEU A 1 80 ? -0.915 -8.871 10.239 1.00 92.69 80 LEU A C 1
ATOM 608 O O . LEU A 1 80 ? 0.023 -9.337 9.596 1.00 92.69 80 LEU A O 1
ATOM 612 N N . TRP A 1 81 ? -1.910 -8.183 9.672 1.00 91.88 81 TRP A N 1
ATOM 613 C CA . TRP A 1 81 ? -1.906 -7.846 8.250 1.00 91.88 81 TRP A CA 1
ATOM 614 C C . TRP A 1 81 ? -0.769 -6.878 7.910 1.00 91.88 81 TRP A C 1
ATOM 616 O O . TRP A 1 81 ? 0.023 -7.166 7.018 1.00 91.88 81 TRP A O 1
ATOM 626 N N . LEU A 1 82 ? -0.628 -5.793 8.679 1.00 91.12 82 LEU A N 1
ATOM 627 C CA . LEU A 1 82 ? 0.428 -4.802 8.482 1.00 91.12 82 LEU A CA 1
ATOM 628 C C . LEU A 1 82 ? 1.814 -5.432 8.566 1.00 91.12 82 LEU A C 1
ATOM 630 O O . LEU A 1 82 ? 2.660 -5.147 7.730 1.00 91.12 82 LEU A O 1
ATOM 634 N N . ARG A 1 83 ? 2.057 -6.318 9.533 1.00 87.81 83 ARG A N 1
ATOM 635 C CA . ARG A 1 83 ? 3.358 -6.979 9.680 1.00 87.81 83 ARG A CA 1
ATOM 636 C C . ARG A 1 83 ? 3.732 -7.836 8.466 1.00 87.81 83 ARG A C 1
ATOM 638 O O . ARG A 1 83 ? 4.912 -7.890 8.131 1.00 87.81 83 ARG A O 1
ATOM 645 N N . GLY A 1 84 ? 2.754 -8.493 7.839 1.00 85.38 84 GLY A N 1
ATOM 646 C CA . GLY A 1 84 ? 2.956 -9.223 6.585 1.00 85.38 84 GLY A CA 1
ATOM 647 C C . GLY A 1 84 ? 3.313 -8.272 5.446 1.00 85.38 84 GLY A C 1
ATOM 648 O O . GLY A 1 84 ? 4.416 -8.349 4.909 1.00 85.38 84 GLY A O 1
ATOM 649 N N . ALA A 1 85 ? 2.439 -7.295 5.198 1.00 83.06 85 ALA A N 1
ATOM 650 C CA . ALA A 1 85 ? 2.592 -6.325 4.116 1.00 83.06 85 ALA A CA 1
ATOM 651 C C . ALA A 1 85 ? 3.883 -5.486 4.227 1.00 83.06 85 ALA A C 1
ATOM 653 O O . ALA A 1 85 ? 4.559 -5.239 3.236 1.00 83.06 85 ALA A O 1
ATOM 654 N N . TYR A 1 86 ? 4.306 -5.097 5.437 1.00 79.44 86 TYR A N 1
ATOM 655 C CA . TYR A 1 86 ? 5.599 -4.428 5.645 1.00 79.44 86 TYR A CA 1
ATOM 656 C C . TYR A 1 86 ? 6.795 -5.315 5.303 1.00 79.44 86 TYR A C 1
ATOM 658 O O . TYR A 1 86 ? 7.811 -4.818 4.817 1.00 79.44 86 TYR A O 1
ATOM 666 N N . GLY A 1 87 ? 6.715 -6.608 5.624 1.00 74.69 87 GLY A N 1
ATOM 667 C CA . GLY A 1 87 ? 7.772 -7.558 5.301 1.00 74.69 87 GLY A CA 1
ATOM 668 C C . GLY A 1 87 ? 7.949 -7.679 3.791 1.00 74.69 87 GLY A C 1
ATOM 669 O O . GLY A 1 87 ? 9.073 -7.594 3.303 1.00 74.69 87 GLY A O 1
ATOM 670 N N . GLU A 1 88 ? 6.838 -7.804 3.070 1.00 78.19 88 GLU A N 1
ATOM 671 C CA . GLU A 1 88 ? 6.796 -7.874 1.607 1.00 78.19 88 GLU A CA 1
ATOM 672 C C . GLU A 1 88 ? 7.310 -6.578 0.969 1.00 78.19 88 GLU A C 1
ATOM 674 O O . GLU A 1 88 ? 8.278 -6.628 0.210 1.00 78.19 88 GLU A O 1
ATOM 679 N N . ALA A 1 89 ? 6.809 -5.416 1.399 1.00 72.94 89 ALA A N 1
ATOM 680 C CA . ALA A 1 89 ? 7.254 -4.114 0.895 1.00 72.94 89 ALA A CA 1
ATOM 681 C C . ALA A 1 89 ? 8.761 -3.866 1.104 1.00 72.94 89 ALA A C 1
ATOM 683 O O . ALA A 1 89 ? 9.433 -3.252 0.273 1.00 72.94 89 ALA A O 1
ATOM 684 N N . LEU A 1 90 ? 9.340 -4.345 2.214 1.00 70.75 90 LEU A N 1
ATOM 685 C CA . LEU A 1 90 ? 10.788 -4.266 2.428 1.00 70.75 90 LEU A CA 1
ATOM 686 C C . LEU A 1 90 ? 11.559 -5.187 1.477 1.00 70.75 90 LEU A C 1
ATOM 688 O O . LEU A 1 90 ? 12.613 -4.792 0.973 1.00 70.75 90 LEU A O 1
ATOM 692 N N . VAL A 1 91 ? 11.070 -6.408 1.254 1.00 77.44 91 VAL A N 1
ATOM 693 C CA . VAL A 1 91 ? 11.695 -7.372 0.339 1.00 77.44 91 VAL A CA 1
ATOM 694 C C . VAL A 1 91 ? 11.679 -6.844 -1.095 1.00 77.44 91 VAL A C 1
ATOM 696 O O . VAL A 1 91 ? 12.728 -6.876 -1.745 1.00 77.44 91 VAL A O 1
ATOM 699 N N . GLU A 1 92 ? 10.551 -6.303 -1.552 1.00 76.25 92 GLU A N 1
ATOM 700 C CA . GLU A 1 92 ? 10.410 -5.664 -2.868 1.00 76.25 92 GLU A CA 1
ATOM 701 C C . GLU A 1 92 ? 11.361 -4.478 -3.008 1.00 76.25 92 GLU A C 1
ATOM 703 O O . GLU A 1 92 ? 12.280 -4.527 -3.826 1.00 76.25 92 GLU A O 1
ATOM 708 N N . ALA A 1 93 ? 11.321 -3.520 -2.078 1.00 72.50 93 ALA A N 1
ATOM 709 C CA . ALA A 1 93 ? 12.222 -2.369 -2.114 1.00 72.50 93 ALA A CA 1
ATOM 710 C C . ALA A 1 93 ? 13.717 -2.763 -2.122 1.00 72.50 93 ALA A C 1
ATOM 712 O O . ALA A 1 93 ? 14.575 -2.049 -2.663 1.00 72.50 93 ALA A O 1
ATOM 713 N N . HIS A 1 94 ? 14.079 -3.888 -1.495 1.00 74.25 94 HIS A N 1
ATOM 714 C CA . HIS A 1 94 ? 15.428 -4.446 -1.574 1.00 74.25 94 HIS A CA 1
ATOM 715 C C . HIS A 1 94 ? 15.740 -5.054 -2.948 1.00 74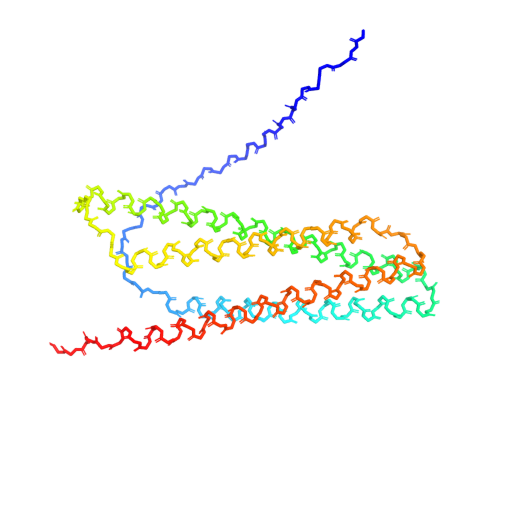.25 94 HIS A C 1
ATOM 717 O O . HIS A 1 94 ? 16.856 -4.846 -3.449 1.00 74.25 94 HIS A O 1
ATOM 723 N N . ARG A 1 95 ? 14.789 -5.776 -3.552 1.00 77.44 95 ARG A N 1
ATOM 724 C CA . ARG A 1 95 ? 14.889 -6.342 -4.903 1.00 77.44 95 ARG A CA 1
ATOM 725 C C . ARG A 1 95 ? 15.028 -5.233 -5.950 1.00 77.44 95 ARG A C 1
ATOM 727 O O . ARG A 1 95 ? 16.025 -5.254 -6.676 1.00 77.44 95 ARG A O 1
ATOM 734 N N . ASP A 1 96 ? 14.194 -4.198 -5.914 1.00 73.12 96 ASP A N 1
ATOM 735 C CA . ASP A 1 96 ? 14.212 -3.092 -6.888 1.00 73.12 96 ASP A CA 1
ATOM 736 C C . ASP A 1 96 ? 15.518 -2.301 -6.817 1.00 73.12 96 ASP A C 1
ATOM 738 O O . ASP A 1 96 ? 16.168 -1.982 -7.818 1.00 73.12 96 ASP A O 1
ATOM 742 N N . ARG A 1 97 ? 16.020 -2.063 -5.598 1.00 75.75 97 ARG A N 1
ATOM 743 C CA . ARG A 1 97 ? 17.356 -1.477 -5.411 1.00 75.75 97 ARG A CA 1
ATOM 744 C C . ARG A 1 97 ? 18.458 -2.361 -5.986 1.00 75.75 97 ARG A C 1
ATOM 746 O O . ARG A 1 97 ? 19.442 -1.834 -6.516 1.00 75.75 97 ARG A O 1
ATOM 753 N N . ALA A 1 98 ? 18.364 -3.680 -5.836 1.00 77.06 98 ALA A N 1
ATOM 754 C CA . ALA A 1 98 ? 19.349 -4.604 -6.386 1.00 77.06 98 ALA A CA 1
ATOM 755 C C . ALA A 1 98 ? 19.295 -4.641 -7.920 1.00 77.06 98 ALA A C 1
ATOM 757 O O . ALA A 1 98 ? 20.350 -4.720 -8.557 1.00 77.06 98 ALA A O 1
ATOM 758 N N . GLU A 1 99 ? 18.109 -4.538 -8.510 1.00 74.56 99 GLU A N 1
ATOM 759 C CA . GLU A 1 99 ? 17.890 -4.461 -9.957 1.00 74.56 99 GLU A CA 1
ATOM 760 C C . GLU A 1 99 ? 18.428 -3.160 -10.538 1.00 74.56 99 GLU A C 1
ATOM 762 O O . GLU A 1 99 ? 19.315 -3.205 -11.387 1.00 74.56 99 GLU A O 1
ATOM 767 N N . LEU A 1 100 ? 18.103 -2.006 -9.952 1.00 73.25 100 LEU A N 1
ATOM 768 C CA . LEU A 1 100 ? 18.698 -0.722 -10.346 1.00 73.25 100 LEU A CA 1
ATOM 769 C C . LEU A 1 100 ? 20.230 -0.736 -10.285 1.00 73.25 100 LEU A C 1
ATOM 771 O O . LEU A 1 100 ? 20.918 -0.110 -11.100 1.00 73.25 100 LEU A O 1
ATOM 775 N N . ARG A 1 101 ? 20.808 -1.434 -9.299 1.00 79.94 101 ARG A N 1
ATOM 776 C CA . ARG A 1 101 ? 22.265 -1.612 -9.207 1.00 79.94 101 ARG A CA 1
ATOM 777 C C . ARG A 1 101 ? 22.799 -2.525 -10.308 1.00 79.94 101 ARG A C 1
ATOM 779 O O . ARG A 1 101 ? 23.905 -2.256 -10.784 1.00 79.94 101 ARG A O 1
ATOM 786 N N . ARG A 1 102 ? 22.067 -3.576 -10.687 1.00 77.50 102 ARG A N 1
ATOM 787 C CA . ARG A 1 102 ? 22.405 -4.470 -11.804 1.00 77.50 102 ARG A CA 1
ATOM 788 C C . ARG A 1 102 ? 22.325 -3.729 -13.139 1.00 77.50 102 ARG A C 1
ATOM 790 O O . ARG A 1 102 ? 23.369 -3.634 -13.782 1.00 77.50 102 ARG A O 1
ATOM 797 N N . SER A 1 103 ? 21.223 -3.045 -13.448 1.00 72.75 103 SER A N 1
ATOM 798 C CA . SER A 1 103 ? 21.078 -2.251 -14.681 1.00 72.75 103 SER A CA 1
ATOM 799 C C . SER A 1 103 ? 22.183 -1.197 -14.807 1.00 72.75 103 SER A C 1
ATOM 801 O O . SER A 1 103 ? 22.844 -1.075 -15.837 1.00 72.75 103 SER A O 1
ATOM 803 N N . ARG A 1 104 ? 22.532 -0.497 -13.714 1.00 76.62 104 ARG A N 1
ATOM 804 C CA . ARG A 1 104 ? 23.672 0.447 -13.717 1.00 76.62 104 ARG A CA 1
ATOM 805 C C . ARG A 1 104 ? 25.023 -0.218 -13.998 1.00 76.62 104 ARG A C 1
ATOM 807 O O . ARG A 1 104 ? 25.914 0.434 -14.546 1.00 76.62 104 ARG A O 1
ATOM 814 N N . ARG A 1 105 ? 25.234 -1.463 -13.560 1.00 80.38 105 ARG A N 1
ATOM 815 C CA . ARG A 1 105 ? 26.475 -2.211 -13.825 1.00 80.38 105 ARG A CA 1
ATOM 816 C C . ARG A 1 105 ? 26.528 -2.691 -15.269 1.00 80.38 105 ARG A C 1
ATOM 818 O O . ARG A 1 105 ? 27.609 -2.635 -15.850 1.00 80.38 105 ARG A O 1
ATOM 825 N N . GLU A 1 106 ? 25.404 -3.115 -15.829 1.00 74.44 106 GLU A N 1
ATOM 826 C CA . GLU A 1 106 ? 25.293 -3.544 -17.225 1.00 74.44 106 GLU A CA 1
ATOM 827 C C . GLU A 1 106 ? 25.571 -2.386 -18.176 1.00 74.44 106 GLU A C 1
ATOM 829 O O . GLU A 1 106 ? 26.527 -2.479 -18.936 1.00 74.44 106 GLU A O 1
ATOM 834 N N . VAL A 1 107 ? 24.917 -1.231 -17.999 1.00 70.88 107 VAL A N 1
ATOM 835 C CA . VAL A 1 107 ? 25.211 -0.008 -18.776 1.00 70.88 107 VAL A CA 1
ATOM 836 C C . VAL A 1 107 ? 26.705 0.346 -18.739 1.00 70.88 107 VAL A C 1
ATOM 838 O O . VAL A 1 107 ? 27.310 0.708 -19.749 1.00 70.88 107 VAL A O 1
ATOM 841 N N . ARG A 1 108 ? 27.350 0.219 -17.570 1.00 76.25 108 ARG A N 1
ATOM 842 C CA . ARG A 1 108 ? 28.798 0.456 -17.434 1.00 76.25 108 ARG A CA 1
ATOM 843 C C . ARG A 1 108 ? 29.645 -0.594 -18.150 1.00 76.25 108 ARG A C 1
ATOM 845 O O . ARG A 1 108 ? 30.704 -0.242 -18.666 1.00 76.25 108 ARG A O 1
ATOM 852 N N . ARG A 1 109 ? 29.240 -1.867 -18.134 1.00 76.56 109 ARG A N 1
ATOM 853 C CA . ARG A 1 109 ? 29.938 -2.958 -18.830 1.00 76.56 109 ARG A CA 1
ATOM 854 C C . ARG A 1 109 ? 29.816 -2.801 -20.340 1.00 76.56 109 ARG A C 1
ATOM 856 O O . ARG A 1 109 ? 30.849 -2.857 -20.999 1.00 76.56 109 ARG A O 1
ATOM 863 N N . THR A 1 110 ? 28.620 -2.519 -20.852 1.00 73.06 110 THR A N 1
ATOM 864 C CA . THR A 1 110 ? 28.375 -2.244 -22.274 1.00 73.06 110 THR A CA 1
ATOM 865 C C . THR A 1 110 ? 29.241 -1.078 -22.741 1.00 73.06 110 THR A C 1
ATOM 867 O O . THR A 1 110 ? 30.076 -1.259 -23.621 1.00 73.06 110 THR A O 1
ATOM 870 N N . ARG A 1 111 ? 29.225 0.061 -22.028 1.00 72.81 111 ARG A N 1
ATOM 871 C CA . ARG A 1 111 ? 30.108 1.207 -22.334 1.00 72.81 111 ARG A CA 1
ATOM 872 C C . ARG A 1 111 ? 31.603 0.893 -22.293 1.00 72.81 111 ARG A C 1
ATOM 874 O O . ARG A 1 111 ? 32.375 1.511 -23.016 1.00 72.81 111 ARG A O 1
ATOM 881 N N . ARG A 1 112 ? 32.043 -0.016 -21.416 1.00 77.88 112 ARG A N 1
ATOM 882 C CA . ARG A 1 112 ? 33.452 -0.443 -21.359 1.00 77.88 112 ARG A CA 1
ATOM 883 C C . ARG A 1 112 ? 33.834 -1.358 -22.520 1.00 77.88 112 ARG A C 1
ATOM 885 O O . ARG A 1 112 ? 34.990 -1.327 -22.921 1.00 77.88 112 ARG A O 1
ATOM 892 N N . ARG A 1 113 ? 32.906 -2.189 -23.002 1.00 78.25 113 ARG A N 1
ATOM 893 C CA . ARG A 1 113 ? 33.155 -3.190 -24.049 1.00 78.25 113 ARG A CA 1
ATOM 894 C C . ARG A 1 113 ? 33.000 -2.613 -25.455 1.00 78.25 113 ARG A C 1
ATOM 896 O O . ARG A 1 113 ? 33.807 -2.924 -26.318 1.00 78.25 113 ARG A O 1
ATOM 903 N N . GLU A 1 114 ? 31.989 -1.778 -25.658 1.00 77.00 114 GLU A N 1
ATOM 904 C CA . GLU A 1 114 ? 31.590 -1.237 -26.966 1.00 77.00 114 GLU A CA 1
ATOM 905 C C . GLU A 1 114 ? 32.008 0.234 -27.143 1.00 77.00 114 GLU A C 1
ATOM 907 O O . GLU A 1 114 ? 31.896 0.796 -28.228 1.00 77.00 114 GLU A O 1
ATOM 912 N N . GLY A 1 115 ? 32.555 0.846 -26.087 1.00 66.25 115 GLY A N 1
ATOM 913 C CA . GLY A 1 115 ? 32.930 2.256 -26.053 1.00 66.25 115 GLY A CA 1
ATOM 914 C C . GLY A 1 115 ? 31.760 3.175 -25.673 1.00 66.25 115 GLY A C 1
ATOM 915 O O . GLY A 1 115 ? 30.613 2.736 -25.558 1.00 66.25 115 GLY A O 1
ATOM 916 N N . PRO A 1 116 ? 32.025 4.468 -25.419 1.00 64.25 116 PRO A N 1
ATOM 917 C CA . PRO A 1 116 ? 30.983 5.460 -25.186 1.00 64.25 116 PRO A CA 1
ATOM 918 C C . PRO A 1 116 ? 30.265 5.777 -26.508 1.00 64.25 116 PRO A C 1
ATOM 920 O O . PRO A 1 116 ? 30.548 6.781 -27.156 1.00 64.25 116 PRO A O 1
ATOM 923 N N . GLY A 1 117 ? 29.350 4.903 -26.919 1.00 66.81 117 GLY A N 1
ATOM 924 C CA . GLY A 1 117 ? 28.364 5.219 -27.947 1.00 66.81 117 GLY A CA 1
ATOM 925 C C . GLY A 1 117 ? 27.332 6.230 -27.425 1.00 66.81 117 GLY A C 1
ATOM 926 O O . GLY A 1 117 ? 27.134 6.331 -26.206 1.00 66.81 117 GLY A O 1
ATOM 927 N N . PRO A 1 118 ? 26.679 7.007 -28.308 1.00 68.81 118 PRO A N 1
ATOM 928 C CA . PRO A 1 118 ? 25.506 7.782 -27.920 1.00 68.81 118 PRO A CA 1
ATOM 929 C C . PRO A 1 118 ? 24.442 6.827 -27.365 1.00 68.81 118 PRO A C 1
ATOM 931 O O . PRO A 1 118 ? 24.161 5.808 -27.993 1.00 68.81 118 PRO A O 1
ATOM 934 N N . GLU A 1 119 ? 23.871 7.144 -26.195 1.00 68.50 119 GLU A N 1
ATOM 935 C CA . GLU A 1 119 ? 22.712 6.396 -25.683 1.00 68.50 119 GLU A CA 1
ATOM 936 C C . GLU A 1 119 ? 21.641 6.390 -26.772 1.00 68.50 119 GLU A C 1
ATOM 938 O O . GLU A 1 119 ? 21.300 7.445 -27.326 1.00 68.50 119 GLU A O 1
ATOM 943 N N . THR A 1 120 ? 21.136 5.206 -27.104 1.00 76.38 120 THR A N 1
ATOM 944 C CA . THR A 1 120 ? 20.044 5.108 -28.066 1.00 76.38 120 THR A CA 1
ATOM 945 C C . THR A 1 120 ? 18.813 5.812 -27.495 1.00 76.38 120 THR A C 1
ATOM 947 O O . THR A 1 120 ? 18.647 5.975 -26.281 1.00 76.38 120 THR A O 1
ATOM 950 N N . ARG A 1 121 ? 17.926 6.283 -28.376 1.00 76.94 121 ARG A N 1
ATOM 951 C CA . ARG A 1 121 ? 16.676 6.926 -27.944 1.00 76.94 121 ARG A CA 1
ATOM 952 C C . ARG A 1 121 ? 15.855 6.004 -27.032 1.00 76.94 121 ARG A C 1
ATOM 954 O O . ARG A 1 121 ? 15.173 6.508 -26.140 1.00 76.94 121 ARG A O 1
ATOM 961 N N . ASP A 1 122 ? 15.967 4.700 -27.253 1.00 72.62 122 ASP A N 1
ATOM 962 C CA . ASP A 1 122 ? 15.286 3.657 -26.495 1.00 72.62 122 ASP A CA 1
ATOM 963 C C . ASP A 1 122 ? 15.912 3.499 -25.099 1.00 72.62 122 ASP A C 1
ATOM 965 O O . ASP A 1 122 ? 15.207 3.662 -24.111 1.00 72.62 122 ASP A O 1
ATOM 969 N N . GLU A 1 123 ? 17.244 3.428 -24.973 1.00 74.00 123 GLU A N 1
ATOM 970 C CA . GLU A 1 123 ? 17.926 3.410 -23.661 1.00 74.00 123 GLU A CA 1
ATOM 971 C C . GLU A 1 123 ? 17.596 4.628 -22.777 1.00 74.00 123 GLU A C 1
ATOM 973 O O . GLU A 1 123 ? 17.503 4.536 -21.547 1.00 74.00 123 GLU A O 1
ATOM 978 N N . ILE A 1 124 ? 17.445 5.808 -23.390 1.00 75.38 124 ILE A N 1
ATOM 979 C CA . ILE A 1 124 ? 17.050 7.026 -22.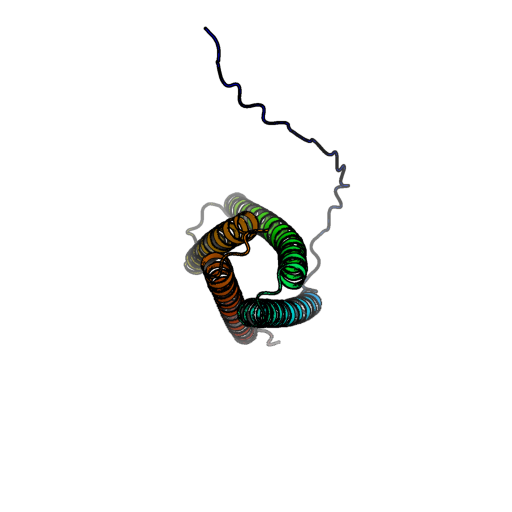670 1.00 75.38 124 ILE A CA 1
ATOM 980 C C . ILE A 1 124 ? 15.611 6.908 -22.166 1.00 75.38 124 ILE A C 1
ATOM 982 O O . ILE A 1 124 ? 15.323 7.381 -21.061 1.00 75.38 124 ILE A O 1
ATOM 986 N N . ARG A 1 125 ? 14.717 6.331 -22.979 1.00 78.12 125 ARG A N 1
ATOM 987 C CA . ARG A 1 125 ? 13.312 6.115 -22.629 1.00 78.12 125 ARG A CA 1
ATOM 988 C C . ARG A 1 125 ? 13.207 5.136 -21.463 1.00 78.12 125 ARG A C 1
ATOM 990 O O . ARG A 1 125 ? 12.687 5.550 -20.430 1.00 78.12 125 ARG A O 1
ATOM 997 N N . ASP A 1 126 ? 13.809 3.957 -21.574 1.00 76.19 126 ASP A N 1
ATOM 998 C CA . ASP A 1 126 ? 13.733 2.893 -20.565 1.00 76.19 126 ASP A CA 1
ATOM 999 C C . ASP A 1 126 ? 14.220 3.391 -19.202 1.00 76.19 126 ASP A C 1
ATOM 1001 O O . ASP A 1 126 ? 13.516 3.337 -18.199 1.00 76.19 126 ASP A O 1
ATOM 1005 N N . ARG A 1 127 ? 15.380 4.058 -19.171 1.00 76.56 127 ARG A N 1
ATOM 1006 C CA . ARG A 1 127 ? 15.912 4.638 -17.930 1.00 76.56 127 ARG A CA 1
ATOM 1007 C C . ARG A 1 127 ? 14.981 5.680 -17.305 1.00 76.56 127 ARG A C 1
ATOM 1009 O O . ARG A 1 127 ? 14.995 5.873 -16.084 1.00 76.56 127 ARG A O 1
ATOM 1016 N N . ASN A 1 128 ? 14.287 6.469 -18.121 1.00 79.56 128 ASN A N 1
ATOM 1017 C CA . ASN A 1 128 ? 13.361 7.479 -17.616 1.00 79.56 128 ASN A CA 1
ATOM 1018 C C . ASN A 1 128 ? 12.076 6.840 -17.087 1.00 79.56 128 ASN A C 1
ATOM 1020 O O . ASN A 1 128 ? 11.535 7.351 -16.103 1.00 79.56 128 ASN A O 1
ATOM 1024 N N . ASP A 1 129 ? 11.636 5.747 -17.704 1.00 79.44 129 ASP A N 1
ATOM 1025 C CA . ASP A 1 129 ? 10.505 4.945 -17.256 1.00 79.44 129 ASP A CA 1
ATOM 1026 C C . ASP A 1 129 ? 10.843 4.260 -15.918 1.00 79.44 129 ASP A C 1
ATOM 1028 O O . ASP A 1 129 ? 10.213 4.607 -14.919 1.00 79.44 129 ASP A O 1
ATOM 1032 N N . ASP A 1 130 ? 11.972 3.546 -15.812 1.00 77.69 130 ASP A N 1
ATOM 1033 C CA . ASP A 1 130 ? 12.470 2.954 -14.552 1.00 77.69 130 ASP A CA 1
ATOM 1034 C C . ASP A 1 130 ? 12.516 3.967 -13.395 1.00 77.69 130 ASP A C 1
ATOM 1036 O O . ASP A 1 130 ? 12.162 3.704 -12.244 1.00 77.69 130 ASP A O 1
ATOM 1040 N N . ARG A 1 131 ? 13.000 5.183 -13.683 1.00 79.44 131 ARG A N 1
ATOM 1041 C CA . ARG A 1 131 ? 13.093 6.259 -12.685 1.00 79.44 131 ARG A CA 1
ATOM 1042 C C . ARG A 1 131 ? 11.728 6.773 -12.265 1.00 79.44 131 ARG A C 1
ATOM 1044 O O . ARG A 1 131 ? 11.584 7.225 -11.127 1.00 79.44 131 ARG A O 1
ATOM 1051 N N . ARG A 1 132 ? 10.779 6.832 -13.194 1.00 82.94 132 ARG A N 1
ATOM 1052 C CA . ARG A 1 132 ? 9.417 7.278 -12.918 1.00 82.94 132 ARG A CA 1
ATOM 1053 C C . ARG A 1 132 ? 8.702 6.243 -12.063 1.00 82.94 132 ARG A C 1
ATOM 1055 O O . ARG A 1 132 ? 8.052 6.647 -11.101 1.00 82.94 132 ARG A O 1
ATOM 1062 N N . ASP A 1 133 ? 8.883 4.969 -12.365 1.00 80.62 133 ASP A N 1
ATOM 1063 C CA . ASP A 1 133 ? 8.179 3.881 -11.698 1.00 80.62 133 ASP A CA 1
ATOM 1064 C C . ASP A 1 133 ? 8.731 3.690 -10.279 1.00 80.62 133 ASP A C 1
ATOM 1066 O O . ASP A 1 133 ? 7.967 3.788 -9.320 1.00 80.62 133 ASP A O 1
ATOM 1070 N N . LEU A 1 134 ? 10.061 3.723 -10.101 1.00 78.62 134 LEU A N 1
ATOM 1071 C CA . LEU A 1 134 ? 10.686 3.787 -8.770 1.00 78.62 134 LEU A CA 1
ATOM 1072 C C . LEU A 1 134 ? 10.170 4.963 -7.923 1.00 78.62 134 LEU A C 1
ATOM 1074 O O . LEU A 1 134 ? 9.994 4.852 -6.710 1.00 78.62 134 LEU A O 1
ATOM 1078 N N . ARG A 1 135 ? 9.965 6.141 -8.529 1.00 84.12 135 ARG A N 1
ATOM 1079 C CA . ARG A 1 135 ? 9.434 7.303 -7.796 1.00 84.12 135 ARG A CA 1
ATOM 1080 C C . ARG A 1 135 ? 7.988 7.085 -7.366 1.00 84.12 135 ARG A C 1
ATOM 1082 O O . ARG A 1 135 ? 7.628 7.515 -6.273 1.00 84.12 135 ARG A O 1
ATOM 1089 N N . ARG A 1 136 ? 7.158 6.471 -8.213 1.00 85.06 136 ARG A N 1
ATOM 1090 C CA . ARG A 1 136 ? 5.763 6.158 -7.873 1.00 85.06 136 ARG A CA 1
ATOM 1091 C C . ARG A 1 136 ? 5.696 5.151 -6.740 1.00 85.06 136 ARG A C 1
ATOM 1093 O O . ARG A 1 136 ? 4.982 5.395 -5.771 1.00 85.06 136 ARG A O 1
ATOM 1100 N N . GLU A 1 137 ? 6.484 4.093 -6.841 1.00 83.81 137 GLU A N 1
ATOM 1101 C CA . GLU A 1 137 ? 6.596 3.053 -5.827 1.00 83.81 137 GLU A CA 1
ATOM 1102 C C . GLU A 1 137 ? 7.078 3.641 -4.488 1.00 83.81 137 GLU A C 1
ATOM 1104 O O . GLU A 1 137 ? 6.447 3.438 -3.458 1.00 83.81 137 GLU A O 1
ATOM 1109 N N . GLN A 1 138 ? 8.090 4.519 -4.492 1.00 84.50 138 GLN A N 1
ATOM 1110 C CA . GLN A 1 138 ? 8.523 5.241 -3.286 1.00 84.50 138 GLN A CA 1
ATOM 1111 C C . GLN A 1 138 ? 7.415 6.091 -2.658 1.00 84.50 138 GLN A C 1
ATOM 1113 O O 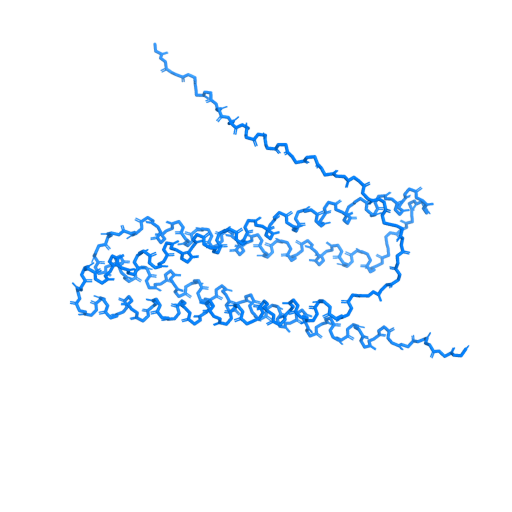. GLN A 1 138 ? 7.228 6.053 -1.444 1.00 84.50 138 GLN A O 1
ATOM 1118 N N . VAL A 1 139 ? 6.685 6.872 -3.461 1.00 87.94 139 VAL A N 1
ATOM 1119 C CA . VAL A 1 139 ? 5.568 7.693 -2.963 1.00 87.94 139 VAL A CA 1
ATOM 1120 C C . VAL A 1 139 ? 4.478 6.811 -2.357 1.00 87.94 139 VAL A C 1
ATOM 1122 O O . VAL A 1 139 ? 3.914 7.154 -1.317 1.00 87.94 139 VAL A O 1
ATOM 1125 N N . ARG A 1 140 ? 4.200 5.667 -2.983 1.00 87.50 140 ARG A N 1
ATOM 1126 C CA . ARG A 1 140 ? 3.234 4.683 -2.502 1.00 87.50 140 ARG A CA 1
ATOM 1127 C C . ARG A 1 140 ? 3.687 4.049 -1.188 1.00 87.50 140 ARG A C 1
ATOM 1129 O O . ARG A 1 140 ? 2.906 4.043 -0.243 1.00 87.50 140 ARG A O 1
ATOM 1136 N N . ASN A 1 141 ? 4.941 3.611 -1.107 1.00 85.19 141 ASN A N 1
ATOM 1137 C CA . ASN A 1 141 ? 5.532 3.014 0.089 1.00 85.19 141 ASN A CA 1
ATOM 1138 C C . ASN A 1 141 ? 5.525 4.001 1.257 1.00 85.19 141 ASN A C 1
ATOM 1140 O O . ASN A 1 141 ? 5.106 3.640 2.350 1.00 85.19 141 ASN A O 1
ATOM 1144 N N . ILE A 1 142 ? 5.883 5.269 1.030 1.00 87.00 142 ILE A N 1
ATOM 1145 C CA . ILE A 1 142 ? 5.761 6.318 2.056 1.00 87.00 142 ILE A CA 1
ATOM 1146 C C . ILE A 1 142 ? 4.305 6.448 2.518 1.00 87.00 142 ILE A C 1
ATOM 1148 O O . ILE A 1 142 ? 4.034 6.417 3.713 1.00 87.00 142 ILE A O 1
ATOM 1152 N N . ALA A 1 143 ? 3.349 6.528 1.586 1.00 90.44 143 ALA A N 1
ATOM 1153 C CA . ALA A 1 143 ? 1.937 6.640 1.938 1.00 90.44 143 ALA A CA 1
ATOM 1154 C C . ALA A 1 143 ? 1.417 5.419 2.718 1.00 90.44 143 ALA A C 1
ATOM 1156 O O . ALA A 1 143 ? 0.610 5.590 3.632 1.00 90.44 143 ALA A O 1
ATOM 1157 N N . PHE A 1 144 ? 1.859 4.210 2.364 1.00 90.38 144 PHE A N 1
ATOM 1158 C CA . PHE A 1 144 ? 1.544 2.981 3.088 1.00 90.38 144 PHE A CA 1
ATOM 1159 C C . PHE A 1 144 ? 2.092 3.035 4.516 1.00 90.38 144 PHE A C 1
ATOM 1161 O O . PHE A 1 144 ? 1.326 2.845 5.461 1.00 90.38 144 PHE A O 1
ATOM 1168 N N . VAL A 1 145 ? 3.380 3.370 4.670 1.00 87.44 145 VAL A N 1
ATOM 1169 C CA . VAL A 1 145 ? 4.055 3.483 5.970 1.00 87.44 145 VAL A CA 1
ATOM 1170 C C . VAL A 1 145 ? 3.349 4.501 6.861 1.00 87.44 145 VAL A C 1
ATOM 1172 O O . VAL A 1 145 ? 2.969 4.161 7.977 1.00 87.44 145 VAL A O 1
ATOM 1175 N N . ASP A 1 146 ? 3.070 5.700 6.346 1.00 90.81 146 ASP A N 1
ATOM 1176 C CA . ASP A 1 146 ? 2.374 6.755 7.091 1.00 90.81 146 ASP A CA 1
ATOM 1177 C C . ASP A 1 146 ? 0.992 6.292 7.586 1.00 90.81 146 ASP A C 1
ATOM 1179 O O . ASP A 1 146 ? 0.581 6.574 8.713 1.00 90.81 146 ASP A O 1
ATOM 1183 N N . ILE A 1 147 ? 0.232 5.589 6.735 1.00 93.62 147 ILE A N 1
ATOM 1184 C CA . ILE A 1 147 ? -1.093 5.080 7.110 1.00 93.62 147 ILE A CA 1
ATOM 1185 C C . ILE A 1 147 ? -0.972 3.991 8.174 1.00 93.62 147 ILE A C 1
ATOM 1187 O O . ILE A 1 147 ? -1.790 3.939 9.096 1.00 93.62 147 ILE A O 1
ATOM 1191 N N . ALA A 1 148 ? 0.008 3.109 8.030 1.00 91.12 148 ALA A N 1
ATOM 1192 C CA . ALA A 1 148 ? 0.191 1.986 8.920 1.00 91.12 148 ALA A CA 1
ATOM 1193 C C . ALA A 1 148 ? 0.693 2.408 10.305 1.00 91.12 148 ALA A C 1
ATOM 1195 O O . ALA A 1 148 ? 0.136 1.953 11.303 1.00 91.12 148 ALA A O 1
ATOM 1196 N N . GLU A 1 149 ? 1.657 3.327 10.379 1.00 91.88 149 GLU A N 1
ATOM 1197 C CA . GLU A 1 149 ? 2.077 3.957 11.634 1.00 91.88 149 GLU A CA 1
ATOM 1198 C C . GLU A 1 149 ? 0.880 4.608 12.333 1.00 91.88 149 GLU A C 1
ATOM 1200 O O . GLU A 1 149 ? 0.625 4.340 13.508 1.00 91.88 149 GLU A O 1
ATOM 1205 N N . GLU A 1 150 ? 0.056 5.363 11.597 1.00 96.00 150 GLU A N 1
ATOM 1206 C CA . GLU A 1 150 ? -1.131 5.987 12.180 1.00 96.00 150 GLU A CA 1
ATOM 1207 C C . GLU A 1 150 ? -2.163 4.949 12.672 1.00 96.00 150 GLU A C 1
ATOM 1209 O O . GLU A 1 150 ? -2.806 5.143 13.707 1.00 96.00 150 GLU A O 1
ATOM 1214 N N . LEU A 1 151 ? -2.339 3.831 11.960 1.00 96.12 151 LEU A N 1
ATOM 1215 C CA . LEU A 1 151 ? -3.205 2.733 12.403 1.00 96.12 151 LEU A CA 1
ATOM 1216 C C . LEU A 1 151 ? -2.694 2.096 13.702 1.00 96.12 151 LEU A C 1
ATOM 1218 O O . LEU A 1 151 ? -3.500 1.865 14.608 1.00 96.12 151 LEU A O 1
ATOM 1222 N N . LEU A 1 152 ? -1.384 1.856 13.809 1.00 93.69 152 LEU A N 1
ATOM 1223 C CA . LEU A 1 152 ? -0.744 1.288 14.998 1.00 93.69 152 LEU A CA 1
ATOM 1224 C C . LEU A 1 152 ? -0.848 2.236 16.200 1.00 93.69 152 LEU A C 1
ATOM 1226 O O . LEU A 1 152 ? -1.261 1.824 17.281 1.00 93.69 152 LEU A O 1
ATOM 1230 N N . GLU A 1 153 ? -0.599 3.533 16.010 1.00 95.56 153 GLU A N 1
ATOM 1231 C CA . GLU A 1 153 ? -0.763 4.543 17.065 1.00 95.56 153 GLU A CA 1
ATOM 1232 C C . GLU A 1 153 ? -2.197 4.628 17.613 1.00 95.56 153 GLU A C 1
ATOM 1234 O O . GLU A 1 153 ? -2.429 5.090 18.741 1.00 95.56 153 GLU A O 1
ATOM 1239 N N . MET A 1 154 ? -3.183 4.239 16.801 1.00 95.50 154 MET A N 1
ATOM 1240 C CA . MET A 1 154 ? -4.598 4.247 17.159 1.00 95.50 154 MET A CA 1
ATOM 1241 C C . MET A 1 154 ? -5.086 2.976 17.850 1.00 95.50 154 MET A C 1
ATOM 1243 O O . MET A 1 154 ? -6.237 2.971 18.308 1.00 95.50 154 MET A O 1
ATOM 1247 N N . GLN A 1 155 ? -4.257 1.940 17.960 1.00 94.12 155 GLN A N 1
ATOM 1248 C CA . GLN A 1 155 ? -4.630 0.706 18.641 1.00 94.12 155 GLN A CA 1
ATOM 1249 C C . GLN A 1 155 ? -5.035 0.966 20.095 1.00 94.12 155 GLN A C 1
ATOM 1251 O O . GLN A 1 155 ? -4.496 1.837 20.783 1.00 94.12 155 GLN A O 1
ATOM 1256 N N . GLY A 1 156 ? -6.065 0.253 20.550 1.00 93.38 156 GLY A N 1
ATOM 1257 C CA . GLY A 1 156 ? -6.595 0.383 21.910 1.00 93.38 156 GLY A CA 1
ATOM 1258 C C . GLY A 1 156 ? -7.376 1.677 22.178 1.00 93.38 156 GLY A C 1
ATOM 1259 O O . GLY A 1 156 ? -8.077 1.774 23.186 1.00 93.38 156 GLY A O 1
ATOM 1260 N N . ARG A 1 157 ? -7.353 2.669 21.276 1.00 95.81 157 ARG A N 1
ATOM 1261 C CA . ARG A 1 157 ? -8.227 3.846 21.388 1.00 95.81 157 ARG A CA 1
ATOM 1262 C C . ARG A 1 157 ? -9.650 3.416 21.041 1.00 95.81 157 ARG A C 1
ATOM 1264 O O . ARG A 1 157 ? -9.891 2.894 19.964 1.00 95.81 157 ARG A O 1
ATOM 1271 N N . THR A 1 158 ? -10.626 3.658 21.910 1.00 95.38 158 THR A N 1
ATOM 1272 C CA . THR A 1 158 ? -12.019 3.194 21.705 1.00 95.38 158 THR A CA 1
ATOM 1273 C C . THR A 1 158 ? -12.994 4.312 21.332 1.00 95.38 158 THR A C 1
ATOM 1275 O O . THR A 1 158 ? -14.177 4.075 21.090 1.00 95.38 158 THR A O 1
ATOM 1278 N N . SER A 1 159 ? -12.522 5.559 21.251 1.00 96.00 159 SER A N 1
ATOM 1279 C CA . SER A 1 159 ? -13.390 6.706 20.976 1.00 96.00 159 SER A CA 1
ATOM 1280 C C . SER A 1 159 ? -13.994 6.642 19.568 1.00 96.00 159 SER A C 1
ATOM 1282 O O . SER A 1 159 ? -13.319 6.273 18.605 1.00 96.00 159 SER A O 1
ATOM 1284 N N . ARG A 1 160 ? -15.242 7.100 19.402 1.00 95.88 160 ARG A N 1
ATOM 1285 C CA . ARG A 1 160 ? -15.924 7.175 18.092 1.00 95.88 160 ARG A CA 1
ATOM 1286 C C . ARG A 1 160 ? -15.074 7.851 17.009 1.00 95.88 160 ARG A C 1
ATOM 1288 O O . ARG A 1 160 ? -15.017 7.367 15.881 1.00 95.88 160 ARG A O 1
ATOM 1295 N N . ARG A 1 161 ? -14.383 8.941 17.360 1.00 97.25 161 ARG A N 1
ATOM 1296 C CA . ARG A 1 161 ? -13.485 9.671 16.450 1.00 97.25 161 ARG A CA 1
ATOM 1297 C C . ARG A 1 161 ? -12.291 8.816 16.014 1.00 97.25 161 ARG A C 1
ATOM 1299 O O . ARG A 1 161 ? -11.936 8.853 14.839 1.00 97.25 161 ARG A O 1
ATOM 1306 N N . SER A 1 162 ? -11.701 8.036 16.926 1.00 96.56 162 SER A N 1
ATOM 1307 C CA . SER A 1 162 ? -10.594 7.124 16.598 1.00 96.56 162 SER A CA 1
ATOM 1308 C C . SER A 1 162 ? -11.039 5.991 15.671 1.00 96.56 162 SER A C 1
ATOM 1310 O O . SER A 1 162 ? -10.362 5.702 14.691 1.00 96.56 162 SER A O 1
ATOM 1312 N N . ILE A 1 163 ? -12.217 5.399 15.903 1.00 96.69 163 ILE A N 1
ATOM 1313 C CA . ILE A 1 163 ? -12.762 4.342 15.036 1.00 96.69 163 ILE A CA 1
ATOM 1314 C C . ILE A 1 163 ? -13.048 4.902 13.636 1.00 96.69 163 ILE A C 1
ATOM 1316 O O . ILE A 1 163 ? -12.653 4.312 12.635 1.00 96.69 163 ILE A O 1
ATOM 1320 N N . GLN A 1 164 ? -13.660 6.087 13.540 1.00 97.50 164 GLN A N 1
ATOM 1321 C CA . GLN A 1 164 ? -13.882 6.757 12.253 1.00 97.50 164 GLN A CA 1
ATOM 1322 C C . GLN A 1 164 ? -12.579 7.108 11.525 1.00 97.50 164 GLN A C 1
ATOM 1324 O O . GLN A 1 164 ? -12.537 7.085 10.295 1.00 97.50 164 GLN A O 1
ATOM 1329 N N . ARG A 1 165 ? -11.514 7.468 12.253 1.00 97.94 165 ARG A N 1
ATOM 1330 C CA . ARG A 1 165 ? -10.203 7.705 11.639 1.00 97.94 165 ARG A CA 1
ATOM 1331 C C . ARG A 1 165 ? -9.595 6.402 11.121 1.00 97.94 165 ARG A C 1
ATOM 1333 O O . ARG A 1 165 ? -9.223 6.392 9.955 1.00 97.94 165 ARG A O 1
ATOM 1340 N N . ARG A 1 166 ? -9.630 5.307 11.888 1.00 97.88 166 ARG A N 1
ATOM 1341 C CA . ARG A 1 166 ? -9.226 3.969 11.412 1.00 97.88 166 ARG A CA 1
ATOM 1342 C C . ARG A 1 166 ? -9.989 3.534 10.162 1.00 97.88 166 ARG A C 1
ATOM 1344 O O . ARG A 1 166 ? -9.364 3.110 9.203 1.00 97.88 166 ARG A O 1
ATOM 1351 N N . ILE A 1 167 ? -11.311 3.730 10.109 1.00 98.19 167 ILE A N 1
ATOM 1352 C CA . ILE A 1 167 ? -12.109 3.438 8.901 1.00 98.19 167 ILE A CA 1
ATOM 1353 C C . ILE A 1 167 ? -11.575 4.214 7.688 1.00 98.19 167 ILE A C 1
ATOM 1355 O O . ILE A 1 167 ? -11.382 3.626 6.630 1.00 98.19 167 ILE A O 1
ATOM 1359 N N . ARG A 1 168 ? -11.295 5.516 7.844 1.00 98.44 168 ARG A N 1
ATOM 1360 C CA . ARG A 1 168 ? -10.730 6.339 6.760 1.00 98.44 168 ARG A CA 1
ATOM 1361 C C . ARG A 1 168 ? -9.328 5.891 6.346 1.00 98.44 168 ARG A C 1
ATOM 1363 O O . ARG A 1 168 ? -9.011 5.964 5.166 1.00 98.44 168 ARG A O 1
ATOM 1370 N N . LEU A 1 169 ? -8.498 5.453 7.290 1.00 97.62 169 LEU A N 1
ATOM 1371 C CA . LEU A 1 169 ? -7.162 4.922 7.008 1.00 97.62 169 LEU A CA 1
ATOM 1372 C C . LEU A 1 169 ? -7.242 3.605 6.229 1.00 97.62 169 LEU A C 1
ATOM 1374 O O . LEU A 1 169 ? -6.587 3.471 5.203 1.00 97.62 169 LEU A O 1
ATOM 1378 N N . VAL A 1 170 ? -8.132 2.693 6.626 1.00 97.38 170 VAL A N 1
ATOM 1379 C CA . VAL A 1 170 ? -8.405 1.460 5.870 1.00 97.38 170 VAL A CA 1
ATOM 1380 C C . VAL A 1 170 ? -8.955 1.772 4.472 1.00 97.38 170 VAL A C 1
ATOM 1382 O O . VAL A 1 170 ? -8.536 1.152 3.501 1.00 97.38 170 VAL A O 1
ATOM 1385 N N . ASP A 1 171 ? -9.835 2.768 4.322 1.00 98.12 171 ASP A N 1
ATOM 1386 C CA . ASP A 1 171 ? -10.294 3.217 2.998 1.00 98.12 171 ASP A CA 1
ATOM 1387 C C . ASP A 1 171 ? -9.139 3.766 2.132 1.00 98.12 171 ASP A C 1
ATOM 1389 O O . ASP A 1 171 ? -9.134 3.547 0.919 1.00 98.12 171 ASP A O 1
ATOM 1393 N N . ARG A 1 172 ? -8.143 4.440 2.732 1.00 97.31 172 ARG A N 1
ATOM 1394 C CA . ARG A 1 172 ? -6.928 4.885 2.023 1.00 97.31 172 ARG A CA 1
ATOM 1395 C C . ARG A 1 172 ? -6.053 3.706 1.593 1.00 97.31 172 ARG A C 1
ATOM 1397 O O . ARG A 1 172 ? -5.601 3.724 0.454 1.00 97.31 172 ARG A O 1
ATOM 1404 N N . LEU A 1 173 ? -5.876 2.683 2.435 1.00 95.00 173 LEU A N 1
ATOM 1405 C CA . LEU A 1 173 ? -5.176 1.446 2.050 1.00 95.00 173 LEU A CA 1
ATOM 1406 C C . LEU A 1 173 ? -5.874 0.768 0.869 1.00 95.00 173 LEU A C 1
ATOM 1408 O O . LEU A 1 173 ? -5.250 0.521 -0.151 1.00 95.00 173 LEU A O 1
ATOM 1412 N N . ILE A 1 174 ? -7.200 0.601 0.927 1.00 95.06 174 ILE A N 1
ATOM 1413 C CA . ILE A 1 174 ? -7.981 0.041 -0.192 1.00 95.06 174 ILE A CA 1
ATOM 1414 C C . ILE A 1 174 ? -7.774 0.848 -1.483 1.00 95.06 174 ILE A C 1
ATOM 1416 O O . ILE A 1 174 ? -7.779 0.288 -2.580 1.00 95.06 174 ILE A O 1
ATOM 1420 N N . ALA A 1 175 ? -7.657 2.174 -1.383 1.00 95.19 175 ALA A N 1
ATOM 1421 C CA . ALA A 1 175 ? -7.412 3.022 -2.542 1.00 95.19 175 ALA A CA 1
ATOM 1422 C C . ALA A 1 175 ? -5.996 2.846 -3.114 1.00 95.19 175 ALA A C 1
ATOM 1424 O O . ALA A 1 175 ? -5.871 2.852 -4.341 1.00 95.19 175 ALA A O 1
ATOM 1425 N N . LEU A 1 176 ? -4.982 2.673 -2.255 1.00 91.69 176 LEU A N 1
ATOM 1426 C CA . LEU A 1 176 ? -3.604 2.363 -2.650 1.00 91.69 176 LEU A CA 1
ATOM 1427 C C . LEU A 1 176 ? -3.537 1.012 -3.371 1.00 91.69 176 LEU A C 1
ATOM 1429 O O . LEU A 1 176 ? -3.143 0.994 -4.533 1.00 91.69 176 LEU A O 1
ATOM 1433 N N . GLU A 1 177 ? -4.062 -0.058 -2.770 1.00 89.94 177 GLU A N 1
ATOM 1434 C CA . GLU A 1 177 ? -4.079 -1.405 -3.375 1.00 89.94 177 GLU A CA 1
ATOM 1435 C C . GLU A 1 177 ? -4.793 -1.428 -4.733 1.00 89.94 177 GLU A C 1
ATOM 1437 O O . GLU A 1 177 ? -4.369 -2.041 -5.708 1.00 89.94 177 GLU A O 1
ATOM 1442 N N . ARG A 1 178 ? -5.902 -0.691 -4.858 1.00 92.69 178 ARG A N 1
ATOM 1443 C CA . ARG A 1 178 ? -6.610 -0.576 -6.143 1.00 92.69 178 ARG A CA 1
ATOM 1444 C C . ARG A 1 178 ? -5.841 0.225 -7.181 1.00 92.69 178 ARG A C 1
ATOM 1446 O O . ARG A 1 178 ? -6.096 0.050 -8.373 1.00 92.69 178 ARG A O 1
ATOM 1453 N N . ALA A 1 179 ? -5.040 1.200 -6.760 1.00 90.06 179 ALA A N 1
ATOM 1454 C CA . ALA A 1 179 ? -4.183 1.936 -7.677 1.00 90.06 179 ALA A CA 1
ATOM 1455 C C . ALA A 1 179 ? -3.091 1.014 -8.208 1.00 90.06 179 ALA A C 1
ATOM 1457 O O . ALA A 1 179 ? -2.935 0.959 -9.426 1.00 90.06 179 ALA A O 1
ATOM 1458 N N . ASP A 1 180 ? -2.477 0.231 -7.325 1.00 85.75 180 ASP A N 1
ATOM 1459 C CA . ASP A 1 180 ? -1.469 -0.752 -7.696 1.00 85.75 180 ASP A CA 1
ATOM 1460 C C . ASP A 1 180 ? -2.018 -1.824 -8.644 1.00 85.75 180 ASP A C 1
ATOM 1462 O O . ASP A 1 180 ? -1.579 -1.947 -9.782 1.00 85.75 180 ASP A O 1
ATOM 1466 N N . GLN A 1 181 ? -3.137 -2.457 -8.287 1.00 87.50 181 GLN A N 1
ATOM 1467 C CA . GLN A 1 181 ? -3.766 -3.459 -9.148 1.00 87.50 181 GLN A CA 1
ATOM 1468 C C . GLN A 1 181 ? -4.133 -2.922 -10.550 1.00 87.50 181 GLN A C 1
ATOM 1470 O O . GLN A 1 181 ? -4.240 -3.680 -11.521 1.00 87.50 181 GLN A O 1
ATOM 1475 N N . ARG A 1 182 ? -4.392 -1.614 -10.692 1.00 88.62 182 ARG A N 1
ATOM 1476 C CA . ARG A 1 182 ? -4.622 -0.988 -12.006 1.00 88.62 182 ARG A CA 1
ATOM 1477 C C . ARG A 1 182 ? -3.323 -0.779 -12.778 1.00 88.62 182 ARG A C 1
ATOM 1479 O O . ARG A 1 182 ? -3.359 -0.942 -13.997 1.00 88.62 182 ARG A O 1
ATOM 1486 N N . GLU A 1 183 ? -2.247 -0.412 -12.094 1.00 85.44 183 GLU A N 1
ATOM 1487 C CA . GLU A 1 183 ? -0.901 -0.254 -12.653 1.00 85.44 183 GLU A CA 1
ATOM 1488 C C . GLU A 1 183 ? -0.377 -1.614 -13.143 1.00 85.44 183 GLU A C 1
ATOM 1490 O O . GLU A 1 183 ? -0.205 -1.770 -14.350 1.00 85.44 183 GLU A O 1
ATOM 1495 N N . ASN A 1 184 ? -0.404 -2.655 -12.305 1.00 83.25 184 ASN A N 1
ATOM 1496 C CA . ASN A 1 184 ? 0.002 -4.029 -12.661 1.00 83.25 184 ASN A CA 1
ATOM 1497 C C . ASN A 1 184 ? -0.807 -4.598 -13.844 1.00 83.25 184 ASN A C 1
ATOM 1499 O O . ASN A 1 184 ? -0.337 -5.370 -14.684 1.00 83.25 184 ASN A O 1
ATOM 1503 N N . ARG A 1 185 ? -2.091 -4.227 -13.957 1.00 85.88 185 ARG A N 1
ATOM 1504 C CA . ARG A 1 185 ? -2.920 -4.605 -15.119 1.00 85.88 185 ARG A CA 1
ATOM 1505 C C . ARG A 1 185 ? -2.555 -3.847 -16.383 1.00 85.88 185 ARG A C 1
ATOM 1507 O O . ARG A 1 185 ? -2.805 -4.372 -17.470 1.00 85.88 185 ARG A O 1
ATOM 1514 N N . ARG A 1 186 ? -2.097 -2.607 -16.256 1.00 86.56 186 ARG A N 1
ATOM 1515 C CA . ARG A 1 186 ? -1.673 -1.779 -17.377 1.00 86.56 186 ARG A CA 1
ATOM 1516 C C . ARG A 1 186 ? -0.328 -2.268 -17.903 1.00 86.56 186 ARG A C 1
ATOM 1518 O O . ARG A 1 186 ? -0.260 -2.534 -19.096 1.00 86.56 186 ARG A O 1
ATOM 1525 N N . GLU A 1 187 ? 0.646 -2.473 -17.028 1.00 80.75 187 GLU A N 1
ATOM 1526 C CA . GLU A 1 187 ? 1.976 -3.002 -17.365 1.00 80.75 187 GLU A CA 1
ATOM 1527 C C . GLU A 1 187 ? 1.852 -4.346 -18.077 1.00 80.75 187 GLU A C 1
ATOM 1529 O O . GLU A 1 187 ? 2.188 -4.469 -19.246 1.00 80.75 187 GLU A O 1
ATOM 1534 N N . ALA A 1 188 ? 1.118 -5.294 -17.495 1.00 80.75 188 ALA A N 1
ATOM 1535 C CA . ALA A 1 188 ? 0.883 -6.581 -18.144 1.00 80.75 188 ALA A CA 1
ATOM 1536 C C . ALA A 1 188 ? 0.123 -6.510 -19.487 1.00 80.75 188 ALA A C 1
ATOM 1538 O O . ALA A 1 188 ? 0.050 -7.506 -20.213 1.00 80.75 188 ALA A O 1
ATOM 1539 N N . ARG A 1 189 ? -0.551 -5.397 -19.811 1.00 85.25 189 ARG A N 1
ATOM 1540 C CA . ARG A 1 189 ? -1.122 -5.176 -21.154 1.00 85.25 189 ARG A CA 1
ATOM 1541 C C . ARG A 1 189 ? -0.078 -4.607 -22.108 1.00 85.25 189 ARG A C 1
ATOM 1543 O O . ARG A 1 189 ? -0.109 -4.988 -23.276 1.00 85.25 189 ARG A O 1
ATOM 1550 N N . GLU A 1 190 ? 0.776 -3.714 -21.623 1.00 80.94 190 GLU A N 1
ATOM 1551 C CA . GLU A 1 190 ? 1.902 -3.137 -22.358 1.00 80.94 190 GLU A CA 1
ATOM 1552 C C . GLU A 1 190 ? 2.918 -4.246 -22.702 1.00 80.94 190 GLU A C 1
ATOM 1554 O O . GLU A 1 190 ? 3.144 -4.480 -23.888 1.00 80.94 190 GLU A O 1
ATOM 1559 N N . ASP A 1 191 ? 3.309 -5.097 -21.750 1.00 78.31 191 ASP A N 1
ATOM 1560 C CA . ASP A 1 191 ? 4.189 -6.257 -21.990 1.00 78.31 191 ASP A CA 1
ATOM 1561 C C . ASP A 1 191 ? 3.635 -7.207 -23.057 1.00 78.31 191 ASP A C 1
ATOM 1563 O O . ASP A 1 191 ? 4.331 -7.706 -23.944 1.00 78.31 191 ASP A O 1
ATOM 1567 N N . ARG A 1 192 ? 2.325 -7.479 -22.998 1.00 80.69 192 ARG A N 1
ATOM 1568 C CA . ARG A 1 192 ? 1.652 -8.334 -23.988 1.00 80.69 192 ARG A CA 1
ATOM 1569 C C . ARG A 1 192 ? 1.645 -7.712 -25.375 1.00 80.69 192 ARG A C 1
ATOM 1571 O O . ARG A 1 192 ? 1.529 -8.452 -26.353 1.00 80.69 192 ARG A O 1
ATOM 1578 N N . ARG A 1 193 ? 1.663 -6.385 -25.463 1.00 81.81 193 ARG A N 1
ATOM 1579 C CA . ARG A 1 193 ? 1.717 -5.662 -26.727 1.00 81.81 193 ARG A CA 1
ATOM 1580 C C . ARG A 1 193 ? 3.132 -5.716 -27.295 1.00 81.81 193 ARG A C 1
ATOM 1582 O O . ARG A 1 193 ? 3.275 -6.115 -28.445 1.00 81.81 193 ARG A O 1
ATOM 1589 N N . GLU A 1 194 ? 4.145 -5.443 -26.485 1.00 74.81 194 GLU A N 1
ATOM 1590 C CA . GLU A 1 194 ? 5.557 -5.483 -26.890 1.00 74.81 194 GLU A CA 1
ATOM 1591 C C . GLU A 1 194 ? 5.979 -6.883 -27.354 1.00 74.81 194 GLU A C 1
ATOM 1593 O O . GLU A 1 194 ? 6.484 -7.041 -28.464 1.00 74.81 194 GLU A O 1
ATOM 1598 N N . ARG A 1 195 ? 5.602 -7.941 -26.617 1.00 76.00 195 ARG A N 1
ATOM 1599 C CA . ARG A 1 195 ? 5.848 -9.341 -27.033 1.00 76.00 195 ARG A CA 1
ATOM 1600 C C . ARG A 1 195 ? 5.233 -9.705 -28.393 1.00 76.00 195 ARG A C 1
ATOM 1602 O O . ARG A 1 195 ? 5.652 -10.680 -29.019 1.00 76.00 195 ARG A O 1
ATOM 1609 N N . ARG A 1 196 ? 4.195 -8.988 -28.843 1.00 76.00 196 ARG A N 1
ATOM 1610 C CA . ARG A 1 196 ? 3.590 -9.181 -30.175 1.00 76.00 196 ARG A CA 1
ATOM 1611 C C . ARG A 1 196 ? 4.314 -8.380 -31.252 1.00 76.00 196 ARG A C 1
ATOM 1613 O O . ARG A 1 196 ? 4.384 -8.853 -32.383 1.00 76.00 196 ARG A O 1
ATOM 1620 N N . GLU A 1 197 ? 4.811 -7.199 -30.907 1.00 68.88 197 GLU A N 1
ATOM 1621 C CA . GLU A 1 197 ? 5.528 -6.299 -31.813 1.00 68.88 197 GLU A CA 1
ATOM 1622 C C . GLU A 1 197 ? 6.968 -6.781 -32.083 1.00 68.88 197 GLU A C 1
ATOM 1624 O O . GLU A 1 197 ? 7.444 -6.606 -33.198 1.00 68.88 197 GLU A O 1
ATOM 1629 N N . ASP A 1 198 ? 7.591 -7.524 -31.158 1.00 60.41 198 ASP A N 1
ATOM 1630 C CA . ASP A 1 198 ? 8.905 -8.184 -31.332 1.00 60.41 198 ASP A CA 1
ATOM 1631 C C . ASP A 1 198 ? 8.874 -9.453 -32.209 1.00 60.41 198 ASP A C 1
ATOM 1633 O O . ASP A 1 198 ? 9.892 -10.117 -32.430 1.00 60.41 198 ASP A O 1
ATOM 1637 N N . ARG A 1 199 ? 7.694 -9.839 -32.711 1.00 57.94 199 ARG A N 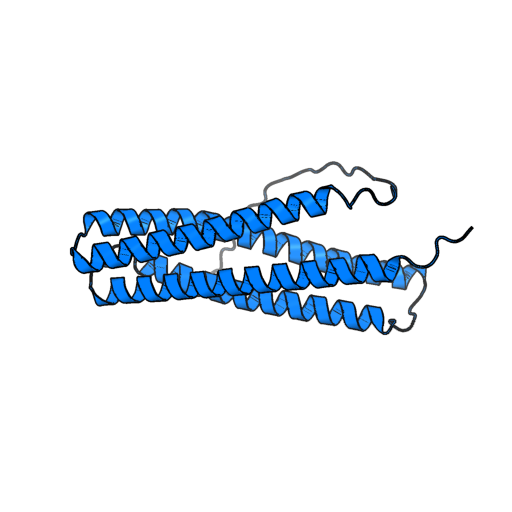1
ATOM 1638 C CA . ARG A 1 199 ? 7.504 -11.079 -33.477 1.00 57.94 199 ARG A CA 1
ATOM 1639 C C . ARG A 1 199 ? 7.780 -11.048 -34.996 1.00 57.94 199 ARG A C 1
ATOM 1641 O O . ARG A 1 199 ? 7.683 -12.132 -35.577 1.00 57.94 199 ARG A O 1
ATOM 1648 N N . PRO A 1 200 ? 8.135 -9.948 -35.690 1.00 60.53 200 PRO A N 1
ATOM 1649 C CA . PRO A 1 200 ? 8.524 -10.024 -37.091 1.00 60.53 200 PRO A CA 1
ATOM 1650 C C . PRO A 1 200 ? 10.052 -10.098 -37.204 1.00 60.53 200 PRO A C 1
ATOM 1652 O O . PRO A 1 200 ? 10.721 -9.127 -36.894 1.00 60.53 200 PRO A O 1
ATOM 1655 N N . TRP A 1 201 ? 10.558 -11.278 -37.593 1.00 48.03 201 TRP A N 1
ATOM 1656 C CA . TRP A 1 201 ? 11.825 -11.607 -38.303 1.00 48.03 201 TRP A CA 1
ATOM 1657 C C . TRP A 1 201 ? 12.323 -13.029 -37.954 1.00 48.03 201 TRP A C 1
ATOM 1659 O O . TRP A 1 201 ? 13.508 -13.277 -37.752 1.00 48.03 201 TRP A O 1
ATOM 1669 N N . ARG A 1 202 ? 11.413 -14.010 -37.909 1.00 49.41 202 ARG A N 1
ATOM 1670 C CA . ARG A 1 202 ? 11.761 -15.407 -38.212 1.00 49.41 202 ARG A CA 1
ATOM 1671 C C . ARG A 1 202 ? 11.144 -15.747 -39.560 1.00 49.41 202 ARG A C 1
ATOM 1673 O O . ARG A 1 202 ? 10.082 -16.354 -39.611 1.00 49.41 202 ARG A O 1
ATOM 1680 N N . HIS A 1 203 ? 11.777 -15.267 -40.619 1.00 46.25 203 HIS A N 1
ATOM 1681 C CA . HIS A 1 203 ? 11.592 -15.821 -41.950 1.00 46.25 203 HIS A CA 1
ATOM 1682 C C . HIS A 1 203 ? 12.950 -16.348 -42.408 1.00 46.25 203 HIS A C 1
ATOM 1684 O O . HIS A 1 203 ? 13.885 -15.564 -42.542 1.00 46.25 203 HIS A O 1
ATOM 1690 N N . ASP A 1 204 ? 12.964 -17.678 -42.522 1.00 48.88 204 ASP A N 1
ATOM 1691 C CA . ASP A 1 204 ? 13.754 -18.574 -43.376 1.00 48.88 204 ASP A CA 1
ATOM 1692 C C . ASP A 1 204 ? 15.291 -18.517 -43.342 1.00 48.88 204 ASP A C 1
ATOM 1694 O O . ASP A 1 204 ? 15.904 -17.561 -43.865 1.00 48.88 204 ASP A O 1
#

pLDDT: mean 76.02, std 19.71, range [33.94, 98.44]

Sequence (204 aa):
MNRVAGILFLAASALLTGCAITIADAPRAGDGREVVENIHERRDDAWDIARLHRIRGQLRAALASRDAARLAAIDHEIELWLRGAYGEALVEAHRDRAELRRSRREVRRTRRREGPGPETRDEIRDRNDDRRDLRREQVRNIAFVDIAEELLEMQGRTSRRSIQRRIRLVDRLIALERADQRENRREAREDRRERREDRPWRHD

Foldseek 3Di:
DDDDDDDDPDDDDDDDPDDDDDDDDDPDPDPPPVVVVLVVVLVVLVVLLVLLVVLLVQLVVCLVVLDLVSLLVSLVSLVVSLVVVVVVLVVVVVVLVVVVVVVVVVVVVCCVVVNPDDQPPVNVVVVVVSVVVVVVSVVLVVLSVVLSVLSNVLRSPSDSVSSVSPSVSSVVVSVSSVVVSVVSVVVVVVVVVVVVVVPPDPDD